Protein AF-A0A5C7PYC2-F1 (afdb_monomer)

Structure (mmCIF, N/CA/C/O backbone):
data_AF-A0A5C7PYC2-F1
#
_entry.id   AF-A0A5C7PYC2-F1
#
loop_
_atom_site.group_PDB
_atom_site.id
_atom_site.type_symbol
_atom_site.label_atom_id
_atom_site.label_alt_id
_atom_site.label_comp_id
_atom_site.label_asym_id
_atom_site.label_entity_id
_atom_site.label_seq_id
_atom_site.pdbx_PDB_ins_code
_atom_site.Cartn_x
_atom_site.Cartn_y
_atom_site.Cartn_z
_atom_site.occupancy
_atom_site.B_iso_or_equiv
_atom_site.auth_seq_id
_atom_site.auth_comp_id
_atom_site.auth_asym_id
_atom_site.auth_atom_id
_atom_site.pdbx_PDB_model_num
ATOM 1 N N . MET A 1 1 ? 12.197 4.674 7.014 1.00 44.72 1 MET A N 1
ATOM 2 C CA . MET A 1 1 ? 11.923 4.441 5.578 1.00 44.72 1 MET A CA 1
ATOM 3 C C . MET A 1 1 ? 13.152 4.894 4.803 1.00 44.72 1 MET A C 1
ATOM 5 O O . MET A 1 1 ? 13.397 6.087 4.772 1.00 44.72 1 MET A O 1
ATOM 9 N N . ALA A 1 2 ? 13.976 3.969 4.299 1.00 39.31 2 ALA A N 1
ATOM 10 C CA . ALA A 1 2 ? 15.270 4.273 3.664 1.00 39.31 2 ALA A CA 1
ATOM 11 C C . ALA A 1 2 ? 15.615 3.258 2.550 1.00 39.31 2 ALA A C 1
ATOM 13 O O . ALA A 1 2 ? 16.730 2.758 2.480 1.00 39.31 2 ALA A O 1
ATOM 14 N N . TRP A 1 3 ? 14.628 2.895 1.721 1.00 41.38 3 TRP A N 1
ATOM 15 C CA . TRP A 1 3 ? 14.792 1.931 0.615 1.00 41.38 3 TRP A CA 1
ATOM 16 C C . TRP A 1 3 ? 14.962 2.590 -0.765 1.00 41.38 3 TRP A C 1
ATOM 18 O O . TRP A 1 3 ? 15.322 1.919 -1.724 1.00 41.38 3 TRP A O 1
ATOM 28 N N . THR A 1 4 ? 14.760 3.904 -0.874 1.00 52.97 4 THR A N 1
ATOM 29 C CA . THR A 1 4 ? 14.937 4.668 -2.119 1.00 52.97 4 THR A CA 1
ATOM 30 C C . THR A 1 4 ? 16.391 4.824 -2.596 1.00 52.97 4 THR A C 1
ATOM 32 O O . THR A 1 4 ? 16.594 4.740 -3.804 1.00 52.97 4 THR A O 1
ATOM 35 N N . PRO A 1 5 ? 17.432 4.959 -1.738 1.00 50.69 5 PRO A N 1
ATOM 36 C CA . PRO A 1 5 ? 18.783 5.242 -2.240 1.00 50.69 5 PRO A CA 1
ATOM 37 C C . PRO A 1 5 ? 19.402 4.072 -3.011 1.00 50.69 5 PRO A C 1
ATOM 39 O O . PRO A 1 5 ? 20.207 4.274 -3.913 1.00 50.69 5 PRO A O 1
ATOM 42 N N . TYR A 1 6 ? 19.032 2.839 -2.655 1.00 43.34 6 TYR A N 1
ATOM 43 C CA . TYR A 1 6 ? 19.662 1.636 -3.201 1.00 43.34 6 TYR A CA 1
ATOM 44 C C . TYR A 1 6 ? 19.136 1.286 -4.601 1.00 43.34 6 TYR A C 1
ATOM 46 O O . TYR A 1 6 ? 19.890 0.825 -5.452 1.00 43.34 6 TYR A O 1
ATOM 54 N N . HIS A 1 7 ? 17.853 1.552 -4.863 1.00 50.25 7 HIS A N 1
ATOM 55 C CA . HIS A 1 7 ? 17.250 1.332 -6.179 1.00 50.25 7 HIS A CA 1
ATOM 56 C C . HIS A 1 7 ? 17.730 2.370 -7.206 1.00 50.25 7 HIS A C 1
ATOM 58 O O . HIS A 1 7 ? 18.056 2.008 -8.335 1.00 50.25 7 HIS A O 1
ATOM 64 N N . ASP A 1 8 ? 17.854 3.640 -6.805 1.00 49.59 8 ASP A N 1
ATOM 65 C CA . ASP A 1 8 ? 18.374 4.693 -7.687 1.00 49.59 8 ASP A CA 1
ATOM 66 C C . ASP A 1 8 ? 19.866 4.500 -8.004 1.00 49.59 8 ASP A C 1
ATOM 68 O O . ASP A 1 8 ? 20.285 4.748 -9.135 1.00 49.59 8 ASP A O 1
ATOM 72 N N . ALA A 1 9 ? 20.661 3.983 -7.058 1.00 50.78 9 ALA A N 1
ATOM 73 C CA . ALA A 1 9 ? 22.067 3.644 -7.290 1.00 50.78 9 ALA A CA 1
ATOM 74 C C . ALA A 1 9 ? 22.239 2.502 -8.312 1.00 50.78 9 ALA A C 1
ATOM 76 O O . ALA A 1 9 ? 23.042 2.625 -9.235 1.00 50.78 9 ALA A O 1
ATOM 77 N N . LEU A 1 10 ? 21.438 1.435 -8.210 1.00 47.59 10 LEU A N 1
ATOM 78 C CA . LEU A 1 10 ? 21.471 0.308 -9.155 1.00 47.59 10 LEU A CA 1
ATOM 79 C C . LEU A 1 10 ? 20.939 0.690 -10.548 1.00 47.59 10 LEU A C 1
ATOM 81 O O . LEU A 1 10 ? 21.464 0.236 -11.568 1.00 47.59 10 LEU A O 1
ATOM 85 N N . MET A 1 11 ? 19.933 1.567 -10.618 1.00 49.47 11 MET A N 1
ATOM 86 C CA . MET A 1 11 ? 19.470 2.151 -11.882 1.00 49.47 11 MET A CA 1
ATOM 87 C C . MET A 1 11 ? 20.528 3.068 -12.506 1.00 49.47 11 MET A C 1
ATOM 89 O O . MET A 1 11 ? 20.754 3.016 -13.708 1.00 49.47 11 MET A O 1
ATOM 93 N N . SER A 1 12 ? 21.227 3.872 -11.704 1.00 51.22 12 SER A N 1
ATOM 94 C CA . SER A 1 12 ? 22.334 4.717 -12.166 1.00 51.22 12 SER A CA 1
ATOM 95 C C . SER A 1 12 ? 23.513 3.897 -12.706 1.00 51.22 12 SER A C 1
ATOM 97 O O . SER A 1 12 ? 24.038 4.222 -13.770 1.00 51.22 12 SER A O 1
ATOM 99 N N . GLU A 1 13 ? 23.923 2.825 -12.020 1.00 48.97 13 GLU A N 1
ATOM 100 C CA . GLU A 1 13 ? 25.001 1.938 -12.489 1.00 48.97 13 GLU A CA 1
ATOM 101 C C . GLU A 1 13 ? 24.619 1.179 -13.762 1.00 48.97 13 GLU A C 1
ATOM 103 O O . GLU A 1 13 ? 25.412 1.109 -14.701 1.00 48.97 13 GLU A O 1
ATOM 108 N N . SER A 1 14 ? 23.390 0.664 -13.846 1.00 47.03 14 SER A N 1
ATOM 109 C CA . SER A 1 14 ? 22.908 0.007 -15.066 1.00 47.03 14 SER A CA 1
ATOM 110 C C . SER A 1 14 ? 22.764 0.990 -16.236 1.00 47.03 14 SER A C 1
ATOM 112 O O . SER A 1 14 ? 23.117 0.638 -17.358 1.00 47.03 14 SER A O 1
ATOM 114 N N . ILE A 1 15 ? 22.370 2.247 -15.994 1.00 50.81 15 ILE A N 1
ATOM 115 C CA . ILE A 1 15 ? 22.385 3.320 -17.005 1.00 50.81 15 ILE A CA 1
ATOM 116 C C . ILE A 1 15 ? 23.822 3.660 -17.448 1.00 50.81 15 ILE A C 1
ATOM 118 O O . ILE A 1 15 ? 24.045 3.873 -18.640 1.00 50.81 15 ILE A O 1
ATOM 122 N N . GLY A 1 16 ? 24.796 3.673 -16.531 1.00 46.25 16 GLY A N 1
ATOM 123 C CA . GLY A 1 16 ? 26.213 3.919 -16.839 1.00 46.25 16 GLY A CA 1
ATOM 124 C C . GLY A 1 16 ? 26.865 2.797 -17.656 1.00 46.25 16 GLY A C 1
ATOM 125 O O . GLY A 1 16 ? 27.631 3.060 -18.582 1.00 46.25 16 GLY A O 1
ATOM 126 N N . LEU A 1 17 ? 26.495 1.542 -17.391 1.00 43.06 17 LEU A N 1
ATOM 127 C CA . LEU A 1 17 ? 26.911 0.391 -18.202 1.00 43.06 17 LEU A CA 1
ATOM 128 C C . LEU A 1 17 ? 26.216 0.358 -19.579 1.00 43.06 17 LEU A C 1
ATOM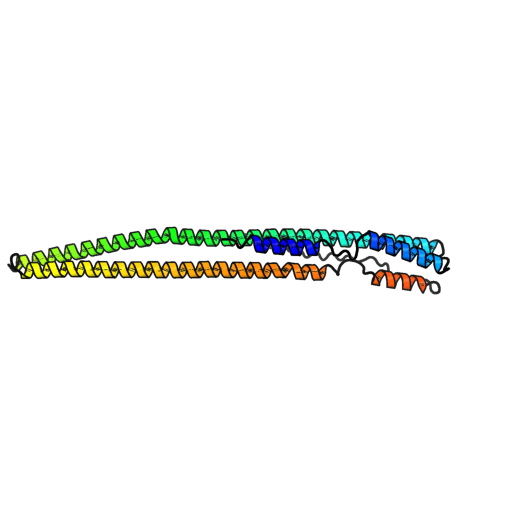 130 O O . LEU A 1 17 ? 26.752 -0.217 -20.525 1.00 43.06 17 LEU A O 1
ATOM 134 N N . MET A 1 18 ? 25.057 1.012 -19.729 1.00 46.59 18 MET A N 1
ATOM 135 C CA . MET A 1 18 ? 24.351 1.161 -21.011 1.00 46.59 18 MET A CA 1
ATOM 136 C C . MET A 1 18 ? 24.885 2.301 -21.893 1.00 46.59 18 MET A C 1
ATOM 138 O O . MET A 1 18 ? 24.608 2.294 -23.097 1.00 46.59 18 MET A O 1
ATOM 142 N N . SER A 1 19 ? 25.630 3.268 -21.340 1.00 48.59 19 SER A N 1
ATOM 143 C CA . SER A 1 19 ? 26.156 4.407 -22.107 1.00 48.59 19 SER A CA 1
ATOM 144 C C . SER A 1 19 ? 27.407 4.109 -22.936 1.00 48.59 19 SER A C 1
ATOM 146 O O . SER A 1 19 ? 27.721 4.913 -23.809 1.00 48.59 19 SER A O 1
ATOM 148 N N . GLU A 1 20 ? 28.082 2.964 -22.760 1.00 45.84 20 GLU A N 1
ATOM 149 C CA . GLU A 1 20 ? 29.272 2.646 -23.567 1.00 45.84 20 GLU A CA 1
ATOM 150 C C . GLU A 1 20 ? 29.422 1.165 -23.970 1.00 45.84 20 GLU A C 1
ATOM 152 O O . GLU A 1 20 ? 30.338 0.475 -23.522 1.00 45.84 20 GLU A O 1
ATOM 157 N N . PRO A 1 21 ? 28.659 0.664 -24.956 1.00 50.34 21 PRO A N 1
ATOM 158 C CA . PRO A 1 21 ? 29.231 -0.281 -25.899 1.00 50.34 21 PRO A CA 1
ATOM 159 C C . PRO A 1 21 ? 30.167 0.511 -26.830 1.00 50.34 21 PRO A C 1
ATOM 161 O O . PRO A 1 21 ? 29.789 0.927 -27.924 1.00 50.34 21 PRO A O 1
ATOM 164 N N . ASN A 1 22 ? 31.416 0.726 -26.400 1.00 50.72 22 ASN A N 1
ATOM 165 C CA . ASN A 1 22 ? 32.506 1.354 -27.177 1.00 50.72 22 ASN A CA 1
ATOM 166 C C . ASN A 1 22 ? 32.897 0.547 -28.445 1.00 50.72 22 ASN A C 1
ATOM 168 O O . ASN A 1 22 ? 33.879 0.826 -29.126 1.00 50.72 22 ASN A O 1
ATOM 172 N N . TRP A 1 23 ? 32.145 -0.495 -28.791 1.00 48.97 23 TRP A N 1
ATOM 173 C CA . TRP A 1 23 ? 32.502 -1.434 -29.852 1.00 48.97 23 TRP A CA 1
ATOM 174 C C . TRP A 1 23 ? 32.193 -0.892 -31.256 1.00 48.97 23 TRP A C 1
ATOM 176 O O . TRP A 1 23 ? 32.672 -1.453 -32.233 1.00 48.97 23 TRP A O 1
ATOM 186 N N . TYR A 1 24 ? 31.460 0.224 -31.361 1.00 52.47 24 TYR A N 1
ATOM 187 C CA . TYR A 1 24 ? 31.201 0.928 -32.623 1.00 52.47 24 TYR A CA 1
ATOM 188 C C . TYR A 1 24 ? 31.137 2.448 -32.432 1.00 52.47 24 TYR A C 1
ATOM 190 O O . TYR A 1 24 ? 30.165 3.115 -32.805 1.00 52.47 24 TYR A O 1
ATOM 198 N N . SER A 1 25 ? 32.180 3.031 -31.840 1.00 60.00 25 SER A N 1
ATOM 199 C CA . SER A 1 25 ? 32.361 4.475 -31.968 1.00 60.00 25 SER A CA 1
ATOM 200 C C . SER A 1 25 ? 32.511 4.813 -33.462 1.00 60.00 25 SER A C 1
ATOM 202 O O . SER A 1 25 ? 33.181 4.095 -34.207 1.00 60.00 25 SER A O 1
ATOM 204 N N . GLN A 1 26 ? 31.860 5.887 -33.924 1.00 58.56 26 GLN A N 1
ATOM 205 C CA . GLN A 1 26 ? 31.939 6.348 -35.320 1.00 58.56 26 GLN A CA 1
ATOM 206 C C . GLN A 1 26 ? 33.384 6.354 -35.876 1.00 58.56 26 GLN A C 1
ATOM 208 O O . GLN A 1 26 ? 33.580 5.869 -36.990 1.00 58.56 26 GLN A O 1
ATOM 213 N N . PRO A 1 27 ? 34.411 6.767 -35.095 1.00 68.94 27 PRO A N 1
ATOM 214 C CA . PRO A 1 27 ? 35.806 6.700 -35.520 1.00 68.94 27 PRO A CA 1
ATOM 215 C C . PRO A 1 27 ? 36.290 5.296 -35.892 1.00 68.94 27 PRO A C 1
ATOM 217 O O . PRO A 1 27 ? 37.058 5.161 -36.837 1.00 68.94 27 PRO A O 1
ATOM 220 N N . ALA A 1 28 ? 35.855 4.239 -35.199 1.00 65.69 28 ALA A N 1
ATOM 221 C CA . ALA A 1 28 ? 36.272 2.869 -35.502 1.00 65.69 28 ALA A CA 1
ATOM 222 C C . ALA A 1 28 ? 35.730 2.391 -36.859 1.00 65.69 28 ALA A C 1
ATOM 224 O O . ALA A 1 28 ? 36.462 1.767 -37.628 1.00 65.69 28 ALA A O 1
ATOM 225 N N . ILE A 1 29 ? 34.479 2.740 -37.181 1.00 61.94 29 ILE A N 1
ATOM 226 C CA . ILE A 1 29 ? 33.870 2.450 -38.487 1.00 61.94 29 ILE A CA 1
ATOM 227 C C . ILE A 1 29 ? 34.582 3.255 -39.572 1.00 61.94 29 ILE A C 1
ATOM 229 O O . ILE A 1 29 ? 35.060 2.673 -40.541 1.00 61.94 29 ILE A O 1
ATOM 233 N N . THR A 1 30 ? 34.734 4.569 -39.385 1.00 66.19 30 THR A N 1
ATOM 234 C CA . THR A 1 30 ? 35.426 5.441 -40.345 1.00 66.19 30 THR A CA 1
ATOM 235 C C . THR A 1 30 ? 36.862 4.976 -40.600 1.00 66.19 30 THR A C 1
ATOM 237 O O . THR A 1 30 ? 37.290 4.884 -41.752 1.00 66.19 30 THR A O 1
ATOM 240 N N . ASN A 1 31 ? 37.592 4.594 -39.548 1.00 73.12 31 ASN A N 1
ATOM 241 C CA . ASN A 1 31 ? 38.938 4.038 -39.664 1.00 73.12 31 ASN A CA 1
ATOM 242 C C . ASN A 1 31 ? 38.930 2.714 -40.434 1.00 73.12 31 ASN A C 1
ATOM 244 O O . ASN A 1 31 ? 39.737 2.544 -41.343 1.00 73.12 31 ASN A O 1
ATOM 248 N N . ARG A 1 32 ? 37.994 1.801 -40.142 1.00 69.75 32 ARG A N 1
ATOM 249 C CA . ARG A 1 32 ? 37.889 0.518 -40.851 1.00 69.75 32 ARG A CA 1
ATOM 250 C C . ARG A 1 32 ? 37.544 0.699 -42.329 1.00 69.75 32 ARG A C 1
ATOM 252 O O . ARG A 1 32 ? 38.128 0.012 -43.162 1.00 69.75 32 ARG A O 1
ATOM 259 N N . LEU A 1 33 ? 36.650 1.630 -42.662 1.00 65.81 33 LEU A N 1
ATOM 260 C CA . LEU A 1 33 ? 36.303 1.964 -44.046 1.00 65.81 33 LEU A CA 1
ATOM 261 C C . LEU A 1 33 ? 37.498 2.559 -44.803 1.00 65.81 33 LEU A C 1
ATOM 263 O O . LEU A 1 33 ? 37.751 2.187 -45.949 1.00 65.81 33 LEU A O 1
ATOM 267 N N . SER A 1 34 ? 38.276 3.424 -44.147 1.00 73.50 34 SER A N 1
ATOM 268 C CA . SER A 1 34 ? 39.537 3.949 -44.684 1.00 73.50 34 SER A CA 1
ATOM 269 C C . SER A 1 34 ? 40.561 2.834 -44.938 1.00 73.50 34 SER A C 1
ATOM 271 O O . SER A 1 34 ? 41.185 2.778 -46.004 1.00 73.50 34 SER A O 1
ATOM 273 N N . THR A 1 35 ? 40.682 1.882 -44.006 1.00 77.88 35 THR A N 1
ATOM 274 C CA . THR A 1 35 ? 41.538 0.701 -44.168 1.00 77.88 35 THR A CA 1
ATOM 275 C C . THR A 1 35 ? 41.092 -0.157 -45.349 1.00 77.88 35 THR A C 1
ATOM 277 O O . THR A 1 35 ? 41.919 -0.455 -46.201 1.00 77.88 35 THR A O 1
ATOM 280 N N . ILE A 1 36 ? 39.797 -0.472 -45.472 1.00 68.88 36 ILE A N 1
ATOM 281 C CA . ILE A 1 36 ? 39.251 -1.257 -46.595 1.00 68.88 36 ILE A CA 1
ATOM 282 C C . ILE A 1 36 ? 39.546 -0.577 -47.938 1.00 68.88 36 ILE A C 1
ATOM 284 O O . ILE A 1 36 ? 39.942 -1.239 -48.896 1.00 68.88 36 ILE A O 1
ATOM 288 N N . ARG A 1 37 ? 39.410 0.754 -48.014 1.00 67.75 37 ARG A N 1
ATOM 289 C CA . ARG A 1 37 ? 39.752 1.520 -49.223 1.00 67.75 37 ARG A CA 1
ATOM 290 C C . ARG A 1 37 ? 41.237 1.383 -49.577 1.00 67.75 37 ARG A C 1
ATOM 292 O O . ARG A 1 37 ? 41.577 1.217 -50.744 1.00 67.75 37 ARG A O 1
ATOM 299 N N . THR A 1 38 ? 42.107 1.424 -48.572 1.00 75.25 38 THR A N 1
ATOM 300 C CA . THR A 1 38 ? 43.561 1.282 -48.745 1.00 75.25 38 THR A CA 1
ATOM 301 C C . THR A 1 38 ? 43.953 -0.145 -49.147 1.00 75.25 38 THR A C 1
ATOM 303 O O . THR A 1 38 ? 44.802 -0.327 -50.016 1.00 75.25 38 THR A O 1
ATOM 306 N N . GLU A 1 39 ? 43.312 -1.157 -48.556 1.00 72.25 39 GLU A N 1
ATOM 307 C CA . GLU A 1 39 ? 43.507 -2.579 -48.872 1.00 72.25 39 GLU A CA 1
ATOM 308 C C . GLU A 1 39 ? 43.048 -2.920 -50.301 1.00 72.25 39 GLU A C 1
ATOM 310 O O . GLU A 1 39 ? 43.731 -3.654 -51.011 1.00 72.25 39 GLU A O 1
ATOM 315 N N . LEU A 1 40 ? 41.934 -2.347 -50.767 1.00 62.19 40 LEU A N 1
ATOM 316 C CA . LEU A 1 40 ? 41.469 -2.518 -52.149 1.00 62.19 40 LEU A CA 1
ATOM 317 C C . LEU A 1 40 ? 42.411 -1.857 -53.163 1.00 62.19 40 LEU A C 1
ATOM 319 O O . LEU A 1 40 ? 42.702 -2.451 -54.200 1.00 62.19 40 LEU A O 1
ATOM 323 N N . ALA A 1 41 ? 42.925 -0.663 -52.854 1.00 67.62 41 ALA A N 1
ATOM 324 C CA . ALA A 1 41 ? 43.871 0.042 -53.717 1.00 67.62 41 ALA A CA 1
ATOM 325 C C . ALA A 1 41 ? 45.218 -0.696 -53.843 1.00 67.62 41 ALA A C 1
ATOM 327 O O . ALA A 1 41 ? 45.812 -0.723 -54.921 1.00 67.62 41 ALA A O 1
ATOM 328 N N . SER A 1 42 ? 45.701 -1.316 -52.759 1.00 69.50 42 SER A N 1
ATOM 329 C CA . SER A 1 42 ? 46.970 -2.058 -52.757 1.00 69.50 42 SER A CA 1
ATOM 330 C C . SER A 1 42 ? 46.876 -3.439 -53.413 1.00 69.50 42 SER A C 1
ATOM 332 O O . SER A 1 42 ? 47.887 -3.947 -53.896 1.00 69.50 42 SER A O 1
ATOM 334 N N . ALA A 1 43 ? 45.677 -4.024 -53.511 1.00 66.25 43 ALA A N 1
ATOM 335 C CA . ALA A 1 43 ? 45.446 -5.317 -54.156 1.00 66.25 43 ALA A CA 1
ATOM 336 C C . ALA A 1 43 ? 45.587 -5.302 -55.697 1.00 66.25 43 ALA A C 1
ATOM 338 O O . ALA A 1 43 ? 45.454 -6.349 -56.328 1.00 66.25 43 ALA A O 1
ATOM 339 N N . GLY A 1 44 ? 45.858 -4.151 -56.328 1.00 52.16 44 GLY A N 1
ATOM 340 C CA . GLY A 1 44 ? 46.214 -4.067 -57.754 1.00 52.16 44 GLY A CA 1
ATOM 341 C C . GLY A 1 44 ? 45.080 -4.384 -58.738 1.00 52.16 44 GLY A C 1
ATOM 342 O O . GLY A 1 44 ? 45.295 -4.367 -59.950 1.00 52.16 44 GLY A O 1
ATOM 343 N N . ALA A 1 45 ? 43.865 -4.631 -58.248 1.00 56.09 45 ALA A N 1
ATOM 344 C CA . ALA A 1 45 ? 42.669 -4.606 -59.069 1.00 56.09 45 ALA A CA 1
ATOM 345 C C . ALA A 1 45 ? 42.377 -3.140 -59.394 1.00 56.09 45 ALA A C 1
ATOM 347 O O . ALA A 1 45 ? 41.886 -2.404 -58.540 1.00 56.09 45 ALA A O 1
ATOM 348 N N . SER A 1 46 ? 42.693 -2.691 -60.613 1.00 56.31 46 SER A N 1
ATOM 349 C CA . SER A 1 46 ? 42.147 -1.428 -61.102 1.00 56.31 46 SER A CA 1
ATOM 350 C C . SER A 1 46 ? 40.638 -1.617 -61.215 1.00 56.31 46 SER A C 1
ATOM 352 O O . SER A 1 46 ? 40.136 -2.110 -62.231 1.00 56.31 46 SER A O 1
ATOM 354 N N . LEU A 1 47 ? 39.919 -1.292 -60.144 1.00 60.59 47 LEU A N 1
ATOM 355 C CA . LEU A 1 47 ? 38.491 -1.065 -60.228 1.00 60.59 47 LEU A CA 1
ATOM 356 C C . LEU A 1 47 ? 38.314 -0.049 -61.355 1.00 60.59 47 LEU A C 1
ATOM 358 O O . LEU A 1 47 ? 38.990 0.981 -61.399 1.00 60.59 47 LEU A O 1
ATOM 362 N N . ASN A 1 48 ? 37.495 -0.379 -62.348 1.00 77.50 48 ASN A N 1
ATOM 363 C CA . ASN A 1 48 ? 37.179 0.633 -63.345 1.00 77.50 48 ASN A CA 1
ATOM 364 C C . ASN A 1 48 ? 36.420 1.775 -62.643 1.00 77.50 48 ASN A C 1
ATOM 366 O O . ASN A 1 48 ? 35.808 1.570 -61.594 1.00 77.50 48 ASN A O 1
ATOM 370 N N . ALA A 1 49 ? 36.431 2.979 -63.218 1.00 77.81 49 ALA A N 1
ATOM 371 C CA . ALA A 1 49 ? 35.807 4.154 -62.596 1.00 77.81 49 ALA A CA 1
ATOM 372 C C . ALA A 1 49 ? 34.341 3.914 -62.163 1.00 77.81 49 ALA A C 1
ATOM 374 O O . ALA A 1 49 ? 33.859 4.503 -61.199 1.00 77.81 49 ALA A O 1
ATOM 375 N N . THR A 1 50 ? 33.630 3.009 -62.844 1.00 78.50 50 THR A N 1
ATOM 376 C CA . THR A 1 50 ? 32.269 2.590 -62.489 1.00 78.50 50 THR A CA 1
ATOM 377 C C . THR A 1 50 ? 32.209 1.757 -61.203 1.00 78.50 50 THR A C 1
ATOM 379 O O . THR A 1 50 ? 31.273 1.912 -60.420 1.00 78.50 50 THR A O 1
ATOM 382 N N . GLN A 1 51 ? 33.165 0.860 -60.964 1.00 76.25 51 GLN A N 1
ATOM 383 C CA . GLN A 1 51 ? 33.244 0.072 -59.732 1.00 76.25 51 GLN A CA 1
ATOM 384 C C . GLN A 1 51 ? 33.607 0.945 -58.525 1.00 76.25 51 GLN A C 1
ATOM 386 O O . GLN A 1 51 ? 33.003 0.773 -57.467 1.00 76.25 51 GLN A O 1
ATOM 391 N N . ASP A 1 52 ? 34.492 1.929 -58.701 1.00 73.38 52 ASP A N 1
ATOM 392 C CA . ASP A 1 52 ? 34.806 2.915 -57.658 1.00 73.38 52 ASP A CA 1
ATOM 393 C C . ASP A 1 52 ? 33.574 3.734 -57.259 1.00 73.38 52 ASP A C 1
ATOM 395 O O . ASP A 1 52 ? 33.292 3.907 -56.073 1.00 73.38 52 ASP A O 1
ATOM 399 N N . GLN A 1 53 ? 32.786 4.180 -58.242 1.00 80.88 53 GLN A N 1
ATOM 400 C CA . GLN A 1 53 ? 31.525 4.883 -57.989 1.00 80.88 53 GLN A CA 1
ATOM 401 C C . GLN A 1 53 ? 30.516 4.010 -57.232 1.00 80.88 53 GLN A C 1
ATOM 403 O O . GLN A 1 53 ? 29.877 4.486 -56.296 1.00 80.88 53 GLN A O 1
ATOM 408 N N . LYS A 1 54 ? 30.388 2.726 -57.593 1.00 77.44 54 LYS A N 1
ATOM 409 C CA . LYS A 1 54 ? 29.492 1.786 -56.898 1.00 77.44 54 LYS A CA 1
ATOM 410 C C . LYS A 1 54 ? 29.930 1.522 -55.461 1.00 77.44 54 LYS A C 1
ATOM 412 O O . LYS A 1 54 ? 29.084 1.501 -54.574 1.00 77.44 54 LYS A O 1
ATOM 417 N N . LEU A 1 55 ? 31.230 1.344 -55.226 1.00 74.81 55 LEU A N 1
ATOM 418 C CA . LEU A 1 55 ? 31.770 1.158 -53.882 1.00 74.81 55 LEU A CA 1
ATOM 419 C C . LEU A 1 55 ? 31.551 2.409 -53.026 1.00 74.81 55 LEU A C 1
ATOM 421 O O . LEU A 1 55 ? 31.113 2.294 -51.886 1.00 74.81 55 LEU A O 1
ATOM 425 N N . ALA A 1 56 ? 31.815 3.598 -53.572 1.00 76.94 56 ALA A N 1
ATOM 426 C CA . ALA A 1 56 ? 31.573 4.855 -52.872 1.00 76.94 56 ALA A CA 1
ATOM 427 C C . ALA A 1 56 ? 30.094 5.018 -52.493 1.00 76.94 56 ALA A C 1
ATOM 429 O O . ALA A 1 56 ? 29.799 5.298 -51.333 1.00 76.94 56 ALA A O 1
ATOM 430 N N . GLN A 1 57 ? 29.177 4.764 -53.434 1.00 81.31 57 GLN A N 1
ATOM 431 C CA . GLN A 1 57 ? 27.738 4.813 -53.170 1.00 81.31 57 GLN A CA 1
ATOM 432 C C . GLN A 1 57 ? 27.335 3.827 -52.074 1.00 81.31 57 GLN A C 1
ATOM 434 O O . GLN A 1 57 ? 26.611 4.187 -51.153 1.00 81.31 57 GLN A O 1
ATOM 439 N N . LEU A 1 58 ? 27.849 2.599 -52.136 1.00 75.69 58 LEU A N 1
ATOM 440 C CA . LEU A 1 58 ? 27.524 1.570 -51.163 1.00 75.69 58 LEU A CA 1
ATOM 441 C C . LEU A 1 58 ? 27.982 1.929 -49.746 1.00 75.69 58 LEU A C 1
ATOM 443 O O . LEU A 1 58 ? 27.273 1.667 -48.777 1.00 75.69 58 LEU A O 1
ATOM 447 N N . LEU A 1 59 ? 29.171 2.519 -49.624 1.00 74.50 59 LEU A N 1
ATOM 448 C CA . LEU A 1 59 ? 29.678 3.001 -48.345 1.00 74.50 59 LEU A CA 1
ATOM 449 C C . LEU A 1 59 ? 28.783 4.105 -47.780 1.00 74.50 59 LEU A C 1
ATOM 451 O O . LEU A 1 59 ? 28.432 4.053 -46.605 1.00 74.50 59 LEU A O 1
ATOM 455 N N . THR A 1 60 ? 28.360 5.050 -48.621 1.00 80.56 60 THR A N 1
ATOM 456 C CA . THR A 1 60 ? 27.401 6.090 -48.231 1.00 80.56 60 THR A CA 1
ATOM 457 C C . THR A 1 60 ? 26.057 5.494 -47.807 1.00 80.56 60 THR A C 1
ATOM 459 O O . THR A 1 60 ? 25.525 5.872 -46.765 1.00 80.56 60 THR A O 1
ATOM 462 N N . ASP A 1 61 ? 25.517 4.532 -48.557 1.00 77.38 61 ASP A N 1
ATOM 463 C CA . ASP A 1 61 ? 24.257 3.864 -48.217 1.00 77.38 61 ASP A CA 1
ATOM 464 C C . ASP A 1 61 ? 24.365 3.103 -46.888 1.00 77.38 61 ASP A C 1
ATOM 466 O O . ASP A 1 61 ? 23.452 3.162 -46.061 1.00 77.38 61 ASP A O 1
ATOM 470 N N . PHE A 1 62 ? 25.501 2.443 -46.642 1.00 76.19 62 PHE A N 1
ATOM 471 C CA . PHE A 1 62 ? 25.784 1.769 -45.378 1.00 76.19 62 PHE A CA 1
ATOM 472 C C . PHE A 1 62 ? 25.872 2.756 -44.207 1.00 76.19 62 PHE A C 1
ATOM 474 O O . PHE A 1 62 ? 25.237 2.533 -43.177 1.00 76.19 62 PHE A O 1
ATOM 481 N N . GLU A 1 63 ? 26.616 3.857 -44.349 1.00 76.62 63 GLU A N 1
ATOM 482 C CA . GLU A 1 63 ? 26.729 4.898 -43.317 1.00 76.62 63 GLU A CA 1
ATOM 483 C C . GLU A 1 63 ? 25.364 5.518 -42.983 1.00 76.62 63 GLU A C 1
ATOM 485 O O . GLU A 1 63 ? 25.035 5.708 -41.805 1.00 76.62 63 GLU A O 1
ATOM 490 N N . ASN A 1 64 ? 24.540 5.768 -44.005 1.00 80.06 64 ASN A N 1
ATOM 491 C CA . ASN A 1 64 ? 23.176 6.264 -43.850 1.00 80.06 64 ASN A CA 1
ATOM 492 C C . ASN A 1 64 ? 22.288 5.251 -43.114 1.00 80.06 64 ASN A C 1
ATOM 494 O O . ASN A 1 64 ? 21.622 5.612 -42.142 1.00 80.06 64 ASN A O 1
ATOM 498 N N . ALA A 1 65 ? 22.302 3.980 -43.531 1.00 75.62 65 ALA A N 1
ATOM 499 C CA . ALA A 1 65 ? 21.519 2.916 -42.902 1.00 75.62 65 ALA A CA 1
ATOM 500 C C . ALA A 1 65 ? 21.938 2.679 -41.443 1.00 75.62 65 ALA A C 1
ATOM 502 O O . ALA A 1 65 ? 21.086 2.556 -40.562 1.00 75.62 65 ALA A O 1
ATOM 503 N N . TYR A 1 66 ? 23.244 2.675 -41.170 1.00 75.38 66 TYR A N 1
ATOM 504 C CA . TYR A 1 66 ? 23.787 2.558 -39.821 1.00 75.38 66 TYR A CA 1
ATOM 505 C C . TYR A 1 66 ? 23.347 3.728 -38.932 1.00 75.38 66 TYR A C 1
ATOM 507 O O . TYR A 1 66 ? 22.861 3.516 -37.821 1.00 75.38 66 TYR A O 1
ATOM 515 N N . THR A 1 67 ? 23.467 4.964 -39.427 1.00 77.81 67 THR A N 1
ATOM 516 C CA . THR A 1 67 ? 23.063 6.170 -38.686 1.00 77.81 67 THR A CA 1
ATOM 517 C C . THR A 1 67 ? 21.563 6.168 -38.396 1.00 77.81 67 THR A C 1
ATOM 519 O O . THR A 1 67 ? 21.163 6.421 -37.259 1.00 77.81 67 THR A O 1
ATOM 522 N N . ALA A 1 68 ? 20.736 5.809 -39.382 1.00 77.81 68 ALA A N 1
ATOM 523 C CA . ALA A 1 68 ? 19.292 5.680 -39.211 1.00 77.81 68 ALA A CA 1
ATOM 524 C C . ALA A 1 68 ? 18.928 4.602 -38.175 1.00 77.81 68 ALA A C 1
ATOM 526 O O . ALA A 1 68 ? 18.103 4.845 -37.294 1.00 77.81 68 ALA A O 1
ATOM 527 N N . GLY A 1 69 ? 19.577 3.433 -38.228 1.00 76.44 69 GLY A N 1
ATOM 528 C CA . GLY A 1 69 ? 19.384 2.358 -37.251 1.00 76.44 69 GLY A CA 1
ATOM 529 C C . GLY A 1 69 ? 19.794 2.773 -35.836 1.00 76.44 69 GLY A C 1
ATOM 530 O O . GLY A 1 69 ? 19.061 2.529 -34.876 1.00 76.44 69 GLY A O 1
ATOM 531 N N . LYS A 1 70 ? 20.929 3.472 -35.697 1.00 78.56 70 LYS A N 1
ATOM 532 C CA . LYS A 1 70 ? 21.377 4.041 -34.420 1.00 78.56 70 LYS A CA 1
ATOM 533 C C . LYS A 1 70 ? 20.344 5.017 -33.858 1.00 78.56 70 LYS A C 1
ATOM 535 O O . LYS A 1 70 ? 19.926 4.847 -32.715 1.00 78.56 70 LYS A O 1
ATOM 540 N N . GLN A 1 71 ? 19.899 5.984 -34.658 1.00 80.12 71 GLN A N 1
ATOM 541 C CA . GLN A 1 71 ? 18.913 6.980 -34.236 1.00 80.12 71 GLN A CA 1
ATOM 542 C C . GLN A 1 71 ? 17.580 6.328 -33.836 1.00 80.12 71 GLN A C 1
ATOM 544 O O . GLN A 1 71 ? 16.999 6.684 -32.811 1.00 80.12 71 GLN A O 1
ATOM 549 N N . ALA A 1 72 ? 17.109 5.336 -34.597 1.00 77.50 72 ALA A N 1
ATOM 550 C CA . ALA A 1 72 ? 15.899 4.589 -34.263 1.00 77.50 72 ALA A CA 1
ATOM 551 C C . ALA A 1 72 ? 16.036 3.844 -32.924 1.00 77.50 72 ALA A C 1
ATOM 553 O O . ALA A 1 72 ? 15.112 3.851 -32.110 1.00 77.50 72 ALA A O 1
ATOM 554 N N . ASN A 1 73 ? 17.196 3.237 -32.663 1.00 76.56 73 ASN A N 1
ATOM 555 C CA . ASN A 1 73 ? 17.472 2.554 -31.400 1.00 76.56 73 ASN A CA 1
ATOM 556 C C . ASN A 1 73 ? 17.588 3.520 -30.215 1.00 76.56 73 ASN A C 1
ATOM 558 O O . ASN A 1 73 ? 17.101 3.204 -29.131 1.00 76.56 73 ASN A O 1
ATOM 562 N N . GLU A 1 74 ? 18.191 4.692 -30.410 1.00 81.25 74 GLU A N 1
ATOM 563 C CA . GLU A 1 74 ? 18.234 5.754 -29.399 1.00 81.25 74 GLU A CA 1
ATOM 564 C C . GLU A 1 74 ? 16.828 6.285 -29.076 1.00 81.25 74 GLU A C 1
ATOM 566 O O . GLU A 1 74 ? 16.496 6.425 -27.899 1.00 81.25 74 GLU A O 1
ATOM 571 N N . SER A 1 75 ? 15.973 6.487 -30.089 1.00 83.12 75 SER A N 1
ATOM 572 C CA . SER A 1 75 ? 14.564 6.876 -29.897 1.00 83.12 75 SER A CA 1
ATOM 573 C C . SER A 1 75 ? 13.800 5.829 -29.093 1.00 83.12 75 SER A C 1
ATOM 575 O O . SER A 1 75 ? 13.225 6.148 -28.055 1.00 83.12 75 SER A O 1
ATOM 577 N N . ARG A 1 76 ? 13.870 4.554 -29.502 1.00 80.00 76 ARG A N 1
ATOM 578 C CA . ARG A 1 76 ? 13.221 3.445 -28.781 1.00 80.00 76 ARG A CA 1
ATOM 579 C C . ARG A 1 76 ? 13.702 3.354 -27.338 1.00 80.00 76 ARG A C 1
ATOM 581 O O . ARG A 1 76 ? 12.901 3.156 -26.433 1.00 80.00 76 ARG A O 1
ATOM 588 N N . TYR A 1 77 ? 15.005 3.511 -27.106 1.00 80.56 77 TYR A N 1
ATOM 589 C CA . TYR A 1 77 ? 15.558 3.518 -25.755 1.00 80.56 77 TYR A CA 1
ATOM 590 C C . TYR A 1 77 ? 15.001 4.677 -24.916 1.00 80.56 77 TYR A C 1
ATOM 592 O O . TYR A 1 77 ? 14.607 4.466 -23.768 1.00 80.56 77 TYR A O 1
ATOM 600 N N . ALA A 1 78 ? 14.923 5.884 -25.481 1.00 84.00 78 ALA A N 1
ATOM 601 C CA . ALA A 1 78 ? 14.343 7.038 -24.802 1.00 84.00 78 ALA A CA 1
ATOM 602 C C . ALA A 1 78 ? 12.851 6.834 -24.478 1.00 84.00 78 ALA A C 1
ATOM 604 O O . ALA A 1 78 ? 12.427 7.113 -23.354 1.00 84.00 78 ALA A O 1
ATOM 605 N N . GLU A 1 79 ? 12.076 6.290 -25.420 1.00 84.75 79 GLU A N 1
ATOM 606 C CA . GLU A 1 79 ? 10.663 5.935 -25.236 1.00 84.75 79 GLU A CA 1
ATOM 607 C C . GLU A 1 79 ? 10.481 4.909 -24.112 1.00 84.75 79 GLU A C 1
ATOM 609 O O . GLU A 1 79 ? 9.662 5.109 -23.216 1.00 84.75 79 GLU A O 1
ATOM 614 N N . LEU A 1 80 ? 11.289 3.846 -24.0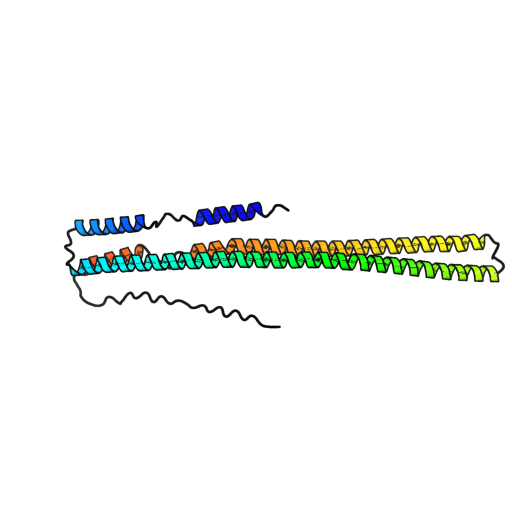98 1.00 81.44 80 LEU A N 1
ATOM 615 C CA . LEU A 1 80 ? 11.249 2.817 -23.056 1.00 81.44 80 LEU A CA 1
ATOM 616 C C . LEU A 1 80 ? 11.617 3.374 -21.686 1.00 81.44 80 LEU A C 1
ATOM 618 O O . LEU A 1 80 ? 10.938 3.086 -20.702 1.00 81.44 80 LEU A O 1
ATOM 622 N N . LYS A 1 81 ? 12.660 4.206 -21.619 1.00 83.88 81 LYS A N 1
ATOM 623 C CA . LYS A 1 81 ? 13.065 4.874 -20.380 1.00 83.88 81 LYS A CA 1
ATOM 624 C C . LYS A 1 81 ? 11.942 5.765 -19.844 1.00 83.88 81 LYS A C 1
ATOM 626 O O . LYS A 1 81 ? 11.665 5.748 -18.645 1.00 83.88 81 LYS A O 1
ATOM 631 N N . SER A 1 82 ? 11.279 6.518 -20.722 1.00 86.88 82 SER A N 1
ATOM 632 C CA . SER A 1 82 ? 10.137 7.361 -20.358 1.00 86.88 82 SER A CA 1
ATOM 633 C C . SER A 1 82 ? 8.939 6.528 -19.886 1.00 86.88 82 SER A C 1
ATOM 635 O O . SER A 1 82 ? 8.393 6.799 -18.816 1.00 86.88 82 SER A O 1
ATOM 637 N N . GLY A 1 83 ? 8.582 5.469 -20.618 1.00 86.69 83 GLY A N 1
ATOM 638 C CA . GLY A 1 83 ? 7.496 4.559 -20.253 1.00 86.69 83 GLY A CA 1
ATOM 639 C C . GLY A 1 83 ? 7.737 3.846 -18.920 1.00 86.69 83 GLY A C 1
ATOM 640 O O . GLY A 1 83 ? 6.817 3.726 -18.112 1.00 86.69 83 GLY A O 1
ATOM 641 N N . TYR A 1 84 ? 8.981 3.443 -18.646 1.00 84.56 84 TYR A N 1
ATOM 642 C CA . TYR A 1 84 ? 9.374 2.867 -17.360 1.00 84.56 84 TYR A CA 1
ATOM 643 C C . TYR A 1 84 ? 9.173 3.859 -16.212 1.00 84.56 84 TYR A C 1
ATOM 645 O O . TYR A 1 84 ? 8.569 3.522 -15.193 1.00 84.56 84 TYR A O 1
ATOM 653 N N . ALA A 1 85 ? 9.647 5.097 -16.380 1.00 85.00 85 ALA A N 1
ATOM 654 C CA . ALA A 1 85 ? 9.490 6.140 -15.374 1.00 85.00 85 ALA A CA 1
ATOM 655 C C . ALA A 1 85 ? 8.008 6.440 -15.090 1.00 85.00 85 ALA A C 1
ATOM 657 O O . ALA A 1 85 ? 7.619 6.522 -13.925 1.00 85.00 85 ALA A O 1
ATOM 658 N N . ALA A 1 86 ? 7.179 6.533 -16.136 1.00 88.25 86 ALA A N 1
ATOM 659 C CA . ALA A 1 86 ? 5.736 6.735 -16.007 1.00 88.25 86 ALA A CA 1
ATOM 660 C C . ALA A 1 86 ? 5.064 5.576 -15.257 1.00 88.25 86 ALA A C 1
ATOM 662 O O . ALA A 1 86 ? 4.364 5.799 -14.273 1.00 88.25 86 ALA A O 1
ATOM 663 N N . ARG A 1 87 ? 5.351 4.327 -15.644 1.00 86.06 87 ARG A N 1
ATOM 664 C CA . ARG A 1 87 ? 4.783 3.146 -14.981 1.00 86.06 87 ARG A CA 1
ATOM 665 C C . ARG A 1 87 ? 5.200 3.053 -13.511 1.00 86.06 87 ARG A C 1
ATOM 667 O O . ARG A 1 87 ? 4.386 2.702 -12.661 1.00 86.06 87 ARG A O 1
ATOM 674 N N . ASN A 1 88 ? 6.451 3.384 -13.194 1.00 86.00 88 ASN A N 1
ATOM 675 C CA . ASN A 1 88 ? 6.928 3.409 -11.813 1.00 86.00 88 ASN A CA 1
ATOM 676 C C . ASN A 1 88 ? 6.212 4.494 -10.986 1.00 86.00 88 ASN A C 1
ATOM 678 O O . ASN A 1 88 ? 5.851 4.261 -9.833 1.00 86.00 88 ASN A O 1
ATOM 682 N N . ALA A 1 89 ? 5.962 5.667 -11.576 1.00 88.31 89 ALA A N 1
ATOM 683 C CA . ALA A 1 89 ? 5.172 6.717 -10.941 1.00 88.31 89 ALA A CA 1
ATOM 684 C C . ALA A 1 89 ? 3.721 6.269 -10.689 1.00 88.31 89 ALA A C 1
ATOM 686 O O . ALA A 1 89 ? 3.224 6.441 -9.578 1.00 88.31 89 ALA A O 1
ATOM 687 N N . ASP A 1 90 ? 3.073 5.630 -11.666 1.00 89.56 90 ASP A N 1
ATOM 688 C CA . ASP A 1 90 ? 1.709 5.104 -11.527 1.0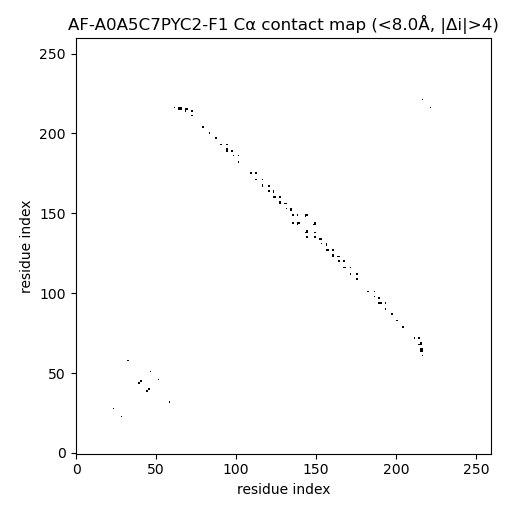0 89.56 90 ASP A CA 1
ATOM 689 C C . ASP A 1 90 ? 1.603 4.069 -10.407 1.00 89.56 90 ASP A C 1
ATOM 691 O O . ASP A 1 90 ? 0.698 4.144 -9.576 1.00 89.56 90 ASP A O 1
ATOM 695 N N . ILE A 1 91 ? 2.559 3.140 -10.334 1.00 86.12 91 ILE A N 1
ATOM 696 C CA . ILE A 1 91 ? 2.656 2.160 -9.249 1.00 86.12 91 ILE A CA 1
ATOM 697 C C . ILE A 1 91 ? 2.751 2.870 -7.898 1.00 86.12 91 ILE A C 1
ATOM 699 O O . ILE A 1 91 ? 1.964 2.593 -6.993 1.00 86.12 91 ILE A O 1
ATOM 703 N N . ASN A 1 92 ? 3.670 3.826 -7.760 1.00 87.94 92 ASN A N 1
ATOM 704 C CA . ASN A 1 92 ? 3.835 4.565 -6.510 1.00 87.94 92 ASN A CA 1
ATOM 705 C C . ASN A 1 92 ? 2.564 5.336 -6.121 1.00 87.94 92 ASN A C 1
ATOM 707 O O . ASN A 1 92 ? 2.185 5.329 -4.949 1.00 87.94 92 ASN A O 1
ATOM 711 N N . ASN A 1 93 ? 1.867 5.932 -7.091 1.00 91.81 93 ASN A N 1
ATOM 712 C CA . ASN A 1 93 ? 0.602 6.630 -6.871 1.00 91.81 93 ASN A CA 1
ATOM 713 C C . ASN A 1 93 ? -0.512 5.676 -6.415 1.00 91.81 93 ASN A C 1
ATOM 715 O O . ASN A 1 93 ? -1.230 5.982 -5.461 1.00 91.81 93 ASN A O 1
ATOM 719 N N . GLN A 1 94 ? -0.636 4.501 -7.041 1.00 89.25 94 GLN A N 1
ATOM 720 C CA . GLN A 1 94 ? -1.596 3.473 -6.626 1.00 89.25 94 GLN A CA 1
ATOM 721 C C . GLN A 1 94 ? -1.338 3.028 -5.181 1.00 89.25 94 GLN A C 1
ATOM 723 O O . GLN A 1 94 ? -2.266 2.983 -4.371 1.00 89.25 94 GLN A O 1
ATOM 728 N N . PHE A 1 95 ? -0.079 2.775 -4.816 1.00 87.62 95 PHE A N 1
ATOM 729 C CA . PHE A 1 95 ? 0.280 2.366 -3.455 1.00 87.62 95 PHE A CA 1
ATOM 730 C C . PHE A 1 95 ? 0.095 3.473 -2.415 1.00 87.62 95 PHE A C 1
ATOM 732 O O . PHE A 1 95 ? -0.333 3.190 -1.289 1.00 87.62 95 PHE A O 1
ATOM 739 N N . ALA A 1 96 ? 0.358 4.728 -2.780 1.00 89.06 96 ALA A N 1
ATOM 740 C CA . ALA A 1 96 ? 0.045 5.874 -1.936 1.00 89.06 96 ALA A CA 1
ATOM 741 C C . ALA A 1 96 ? -1.467 5.961 -1.664 1.00 89.06 96 ALA A C 1
ATOM 743 O O . ALA A 1 96 ? -1.870 6.100 -0.509 1.00 89.06 96 ALA A O 1
ATOM 744 N N . GLY A 1 97 ? -2.300 5.784 -2.696 1.00 91.44 97 GLY A N 1
ATOM 745 C CA . GLY A 1 97 ? -3.760 5.763 -2.570 1.00 91.44 97 GLY A CA 1
ATOM 746 C C . GLY A 1 97 ? -4.275 4.620 -1.693 1.00 91.44 97 GLY A C 1
ATOM 747 O O . GLY A 1 97 ? -5.092 4.847 -0.802 1.00 91.44 97 GLY A O 1
ATOM 748 N N . ILE A 1 98 ? -3.752 3.404 -1.878 1.00 87.94 98 ILE A N 1
ATOM 749 C CA . ILE A 1 98 ? -4.093 2.242 -1.041 1.00 87.94 98 ILE A CA 1
ATOM 750 C C . ILE A 1 98 ? -3.728 2.506 0.427 1.00 87.94 98 ILE A C 1
ATOM 752 O O . ILE A 1 98 ? -4.540 2.282 1.324 1.00 87.94 98 ILE A O 1
ATOM 756 N N . THR A 1 99 ? -2.522 3.022 0.680 1.00 87.44 99 THR A N 1
ATOM 757 C CA . THR A 1 99 ? -2.054 3.330 2.040 1.00 87.44 99 THR A CA 1
ATOM 758 C C . THR A 1 99 ? -2.928 4.393 2.704 1.00 87.44 99 THR A C 1
ATOM 760 O O . THR A 1 99 ? -3.346 4.210 3.848 1.00 87.44 99 THR A O 1
ATOM 763 N N . ALA A 1 100 ? -3.248 5.470 1.985 1.00 91.94 100 ALA A N 1
ATOM 764 C CA . ALA A 1 100 ? -4.143 6.515 2.469 1.00 91.94 100 ALA A CA 1
ATOM 765 C C . ALA A 1 100 ? -5.555 5.972 2.753 1.00 91.94 100 ALA A C 1
ATOM 767 O O . ALA A 1 100 ? -6.139 6.288 3.786 1.00 91.94 100 ALA A O 1
ATOM 768 N N . GLY A 1 101 ? -6.081 5.093 1.893 1.00 93.31 101 GLY A N 1
ATOM 769 C CA . GLY A 1 101 ? -7.378 4.446 2.095 1.00 93.31 101 GLY A CA 1
ATOM 770 C C . GLY A 1 101 ? -7.438 3.603 3.373 1.00 93.31 101 GLY A C 1
ATOM 771 O O . GLY A 1 101 ? -8.432 3.657 4.099 1.00 93.31 101 GLY A O 1
ATOM 772 N N . TYR A 1 102 ? -6.370 2.867 3.699 1.00 89.75 102 TYR A N 1
ATOM 773 C CA . TYR A 1 102 ? -6.296 2.119 4.959 1.00 89.75 102 TYR A CA 1
ATOM 774 C C . TYR A 1 102 ? -6.213 3.030 6.184 1.00 89.75 102 TYR A C 1
ATOM 776 O O . TYR A 1 102 ? -6.900 2.771 7.172 1.00 89.75 102 TYR A O 1
ATOM 784 N N . GLN A 1 103 ? -5.427 4.108 6.113 1.00 88.50 103 GLN A N 1
ATOM 785 C CA . GLN A 1 103 ? -5.351 5.106 7.185 1.00 88.50 103 GLN A CA 1
ATOM 786 C C . GLN A 1 103 ? -6.709 5.765 7.431 1.00 88.50 103 GLN A C 1
ATOM 788 O O . GLN A 1 103 ? -7.125 5.892 8.580 1.00 88.50 103 GLN A O 1
ATOM 793 N N . GLN A 1 104 ? -7.428 6.121 6.363 1.00 94.25 104 GLN A N 1
ATOM 794 C CA . GLN A 1 104 ? -8.770 6.684 6.471 1.00 94.25 104 GLN A CA 1
ATOM 795 C C . GLN A 1 104 ? -9.735 5.688 7.117 1.00 94.25 104 GLN A C 1
ATOM 797 O O . GLN A 1 104 ? -10.451 6.035 8.049 1.00 94.25 104 GLN A O 1
ATOM 802 N N . ARG A 1 105 ? -9.706 4.422 6.690 1.00 90.94 105 ARG A N 1
ATOM 803 C CA . ARG A 1 105 ? -10.567 3.385 7.268 1.00 90.94 105 ARG A CA 1
ATOM 804 C C . ARG A 1 105 ? -10.286 3.166 8.759 1.00 90.94 105 ARG A C 1
ATOM 806 O O . ARG A 1 105 ? -11.220 2.966 9.531 1.00 90.94 105 ARG A O 1
ATOM 813 N N . GLU A 1 106 ? -9.021 3.196 9.177 1.00 91.25 106 GLU A N 1
ATOM 814 C CA . GLU A 1 106 ? -8.662 3.152 10.601 1.00 91.25 106 GLU A CA 1
ATOM 815 C C . GLU A 1 106 ? -9.196 4.377 11.356 1.00 91.25 106 GLU A C 1
ATOM 817 O O . GLU A 1 106 ? -9.786 4.226 12.431 1.00 91.25 106 GLU A O 1
ATOM 822 N 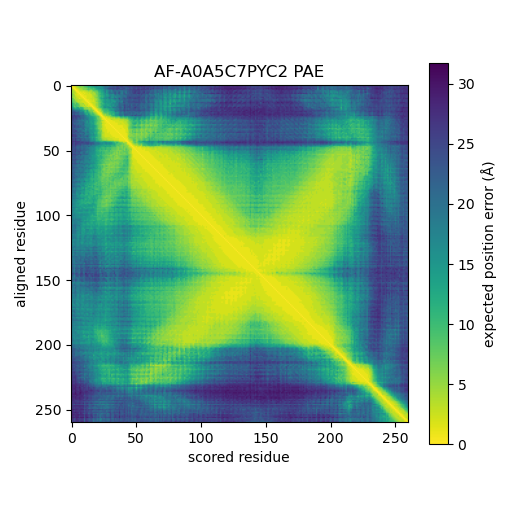N . ALA A 1 107 ? -9.031 5.568 10.775 1.00 92.25 107 ALA A N 1
ATOM 823 C CA . ALA A 1 107 ? -9.510 6.824 11.338 1.00 92.25 107 ALA A CA 1
ATOM 824 C C . ALA A 1 107 ? -11.041 6.879 11.463 1.00 92.25 107 ALA A C 1
ATOM 826 O O . ALA A 1 107 ? -11.531 7.461 12.424 1.00 92.25 107 ALA A O 1
ATOM 827 N N . ASP A 1 108 ? -11.787 6.245 10.556 1.00 94.31 108 ASP A N 1
ATOM 828 C CA . ASP A 1 108 ? -13.254 6.205 10.585 1.00 94.31 108 ASP A CA 1
ATOM 829 C C . ASP A 1 108 ? -13.791 5.163 11.583 1.00 94.31 108 ASP A C 1
ATOM 831 O O . ASP A 1 108 ? -14.771 5.401 12.295 1.00 94.31 108 ASP A O 1
ATOM 835 N N . LEU A 1 109 ? -13.149 3.993 11.670 1.00 90.56 109 LEU A N 1
ATOM 836 C CA . LEU A 1 109 ? -13.666 2.876 12.467 1.00 90.56 109 LEU A CA 1
ATOM 837 C C . LEU A 1 109 ? -13.348 2.970 13.953 1.00 90.56 109 LEU A C 1
ATOM 839 O O . LEU A 1 109 ? -14.164 2.538 14.769 1.00 90.56 109 LEU A O 1
ATOM 843 N N . LEU A 1 110 ? -12.195 3.525 14.336 1.00 90.31 110 LEU A N 1
ATOM 844 C CA . LEU A 1 110 ? -11.858 3.676 15.753 1.00 90.31 110 LEU A CA 1
ATOM 845 C C . LEU A 1 110 ? -12.875 4.561 16.504 1.00 90.31 110 LEU A C 1
ATOM 847 O O . LEU A 1 110 ? -13.355 4.130 17.556 1.00 90.31 110 LEU A O 1
ATOM 851 N N . PRO A 1 111 ? -13.281 5.741 15.993 1.00 94.56 111 PRO A N 1
ATOM 852 C CA . PRO A 1 111 ? -14.351 6.535 16.589 1.00 94.56 111 PRO A CA 1
ATOM 853 C C . PRO A 1 111 ? -15.687 5.798 16.633 1.00 94.56 111 PRO A C 1
ATOM 855 O O . PRO A 1 111 ? -16.365 5.846 17.656 1.00 94.56 111 PRO A O 1
ATOM 858 N N . LEU A 1 112 ? -16.056 5.085 15.562 1.00 94.44 112 LEU A N 1
ATOM 859 C CA . LEU A 1 112 ? -17.304 4.325 15.521 1.00 94.44 112 LEU A CA 1
ATOM 860 C C . LEU A 1 112 ? -17.341 3.252 16.617 1.00 94.44 112 LEU A C 1
ATOM 862 O O . LEU A 1 112 ? -18.309 3.183 17.373 1.00 94.44 112 LEU A O 1
ATOM 866 N N . LEU A 1 113 ? -16.268 2.466 16.756 1.00 92.38 113 LEU A N 1
ATOM 867 C CA . LEU A 1 113 ? -16.141 1.456 17.808 1.00 92.38 113 LEU A CA 1
ATOM 868 C C . LEU A 1 113 ? -16.188 2.084 19.204 1.00 92.38 113 LEU A C 1
ATOM 870 O O . LEU A 1 113 ? -16.856 1.557 20.092 1.00 92.38 113 LEU A O 1
ATOM 874 N N . ASN A 1 114 ? -15.527 3.224 19.404 1.00 91.94 114 ASN A N 1
ATOM 875 C CA . ASN A 1 114 ? -15.561 3.927 20.685 1.00 91.94 114 ASN A CA 1
ATOM 876 C C . ASN A 1 114 ? -16.971 4.437 21.023 1.00 91.94 114 ASN A C 1
ATOM 878 O O . ASN A 1 114 ? -17.413 4.291 22.163 1.00 91.94 114 ASN A O 1
ATOM 882 N N . ASN A 1 115 ? -17.697 4.974 20.040 1.00 95.62 115 ASN A N 1
ATOM 883 C CA . ASN A 1 115 ? -19.078 5.424 20.210 1.00 95.62 115 ASN A CA 1
ATOM 884 C C . ASN A 1 115 ? -20.017 4.254 20.530 1.00 95.62 115 ASN A C 1
ATOM 886 O O . ASN A 1 115 ? -20.831 4.357 21.445 1.00 95.62 115 ASN A O 1
ATOM 890 N N . MET A 1 116 ? -19.859 3.120 19.839 1.00 94.50 116 MET A N 1
ATOM 891 C CA . MET A 1 116 ? -20.613 1.898 20.135 1.00 94.50 116 MET A CA 1
ATOM 892 C C . MET A 1 116 ? -20.339 1.388 21.554 1.00 94.50 116 MET A C 1
ATOM 894 O O . MET A 1 116 ? -21.276 1.040 22.268 1.00 94.50 116 MET A O 1
ATOM 898 N N . GLY A 1 117 ? -19.075 1.391 21.991 1.00 95.31 117 GLY A N 1
ATOM 899 C CA . GLY A 1 117 ? -18.711 1.009 23.357 1.00 95.31 117 GLY A CA 1
ATOM 900 C C . GLY A 1 117 ? -19.305 1.952 24.407 1.00 95.31 117 GLY A C 1
ATOM 901 O O . GLY A 1 117 ? -19.822 1.505 25.429 1.00 95.31 117 GLY A O 1
ATOM 902 N N . ALA A 1 118 ? -19.296 3.263 24.151 1.00 97.12 118 ALA A N 1
ATOM 903 C CA . ALA A 1 118 ? -19.915 4.244 25.040 1.00 97.12 118 ALA A 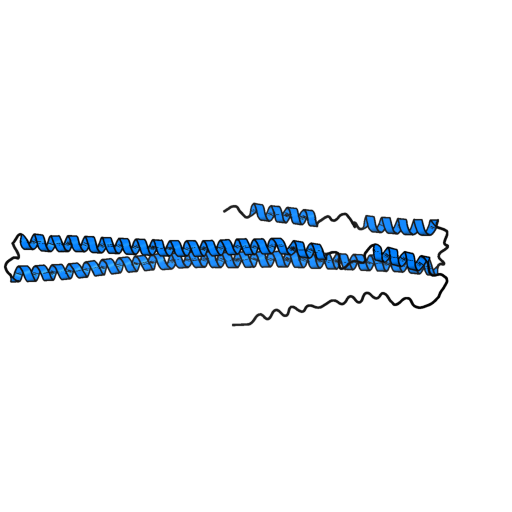CA 1
ATOM 904 C C . ALA A 1 118 ? -21.434 4.038 25.161 1.00 97.12 118 ALA A C 1
ATOM 906 O O . ALA A 1 118 ? -21.963 4.051 26.275 1.00 97.12 118 ALA A O 1
ATOM 907 N N . GLN A 1 119 ? -22.120 3.795 24.040 1.00 97.62 119 GLN A N 1
ATOM 908 C CA . GLN A 1 119 ? -23.554 3.512 24.024 1.00 97.62 119 GLN A CA 1
ATOM 909 C C . GLN A 1 119 ? -23.881 2.219 24.780 1.00 97.62 119 GLN A C 1
ATOM 911 O O . GLN A 1 119 ? -24.712 2.233 25.680 1.00 97.62 119 GLN A O 1
ATOM 916 N N . ALA A 1 120 ? -23.168 1.127 24.503 1.00 97.06 120 ALA A N 1
ATOM 917 C CA . ALA A 1 120 ? -23.401 -0.148 25.175 1.00 97.06 120 ALA A CA 1
ATOM 918 C C . ALA A 1 120 ? -23.163 -0.069 26.694 1.00 97.06 120 ALA A C 1
ATOM 920 O O . ALA A 1 120 ? -23.927 -0.635 27.475 1.00 97.06 120 ALA A O 1
ATOM 921 N N . ARG A 1 121 ? -22.149 0.681 27.149 1.00 97.69 121 ARG A N 1
ATOM 922 C CA . ARG A 1 121 ? -21.946 0.951 28.584 1.00 97.69 121 ARG A CA 1
ATOM 923 C C . ARG A 1 121 ? -23.115 1.725 29.196 1.00 97.69 121 ARG A C 1
ATOM 925 O O . ARG A 1 121 ? -23.514 1.420 30.322 1.00 97.69 121 ARG A O 1
ATOM 932 N N . ALA A 1 122 ? -23.655 2.711 28.479 1.00 98.19 122 ALA A N 1
ATOM 933 C CA . ALA A 1 122 ? -24.826 3.461 28.924 1.00 98.19 122 ALA A CA 1
ATOM 934 C C . ALA A 1 122 ? -26.059 2.551 29.036 1.00 98.19 122 ALA A C 1
ATOM 936 O O . ALA A 1 122 ? -26.738 2.584 30.062 1.00 98.19 122 ALA A O 1
ATOM 937 N N . ASP A 1 123 ? -26.289 1.687 28.047 1.00 98.25 123 ASP A N 1
ATOM 938 C CA . ASP A 1 123 ? -27.400 0.731 28.031 1.00 98.25 123 ASP A CA 1
ATOM 939 C C . ASP A 1 123 ? -27.301 -0.274 29.192 1.00 98.25 123 ASP A C 1
ATOM 941 O O . ASP A 1 123 ? -28.274 -0.476 29.921 1.00 98.25 123 ASP A O 1
ATOM 945 N N . ILE A 1 124 ? -26.106 -0.827 29.453 1.00 97.12 124 ILE A N 1
ATOM 946 C CA . ILE A 1 124 ? -25.841 -1.677 30.629 1.00 97.12 124 ILE A CA 1
ATOM 947 C C . ILE A 1 124 ? -26.158 -0.906 31.919 1.00 97.12 124 ILE A C 1
ATOM 949 O O . ILE A 1 124 ? -26.842 -1.412 32.809 1.00 97.12 124 ILE A O 1
ATOM 953 N N . GLY A 1 125 ? -25.699 0.343 32.031 1.00 97.44 125 GLY A N 1
ATOM 954 C CA . GLY A 1 125 ? -25.977 1.189 33.193 1.00 97.44 125 GLY A CA 1
ATOM 955 C C . GLY A 1 125 ? -27.472 1.423 33.424 1.00 97.44 125 GLY A C 1
ATOM 956 O O . G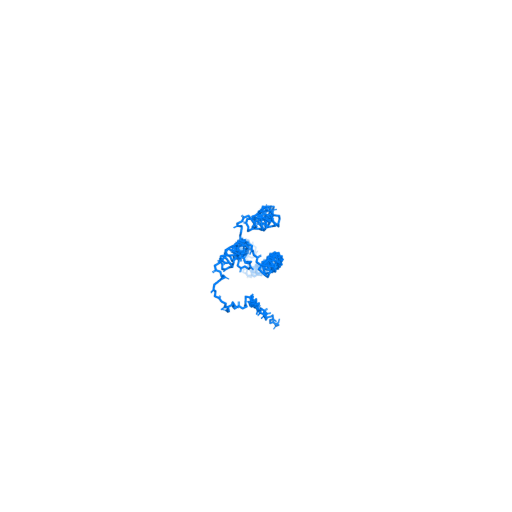LY A 1 125 ? -27.945 1.334 34.563 1.00 97.44 125 GLY A O 1
ATOM 957 N N . GLN A 1 126 ? -28.233 1.675 32.357 1.00 98.44 126 GLN A N 1
ATOM 958 C CA . GLN A 1 126 ? -29.686 1.830 32.422 1.00 98.44 126 GLN A CA 1
ATOM 959 C C . GLN A 1 126 ? -30.372 0.526 32.837 1.00 98.44 126 GLN A C 1
ATOM 961 O O . GLN A 1 126 ? -31.214 0.549 33.735 1.00 98.44 126 GLN A O 1
ATOM 966 N N . GLN A 1 127 ? -29.969 -0.609 32.259 1.00 98.31 127 GLN A N 1
ATOM 967 C CA . GLN A 1 127 ? -30.505 -1.928 32.593 1.00 98.31 127 GLN A CA 1
ATOM 968 C C . GLN A 1 127 ? -30.336 -2.247 34.085 1.00 98.31 127 GLN A C 1
ATOM 970 O O . GLN A 1 127 ? -31.304 -2.609 34.757 1.00 98.31 127 GLN A O 1
ATOM 975 N N . PHE A 1 128 ? -29.133 -2.065 34.636 1.00 98.25 128 PHE A N 1
ATOM 976 C CA . PHE A 1 128 ? -28.875 -2.330 36.055 1.00 98.25 128 PHE A CA 1
ATOM 977 C C . PHE A 1 128 ? -29.529 -1.300 36.979 1.00 98.25 128 PHE A C 1
ATOM 979 O O . PHE A 1 128 ? -29.953 -1.649 38.081 1.00 98.25 128 PHE A O 1
ATOM 986 N N . THR A 1 129 ? -29.688 -0.052 36.532 1.00 98.25 129 THR A N 1
ATOM 987 C CA . THR A 1 129 ? -30.458 0.955 37.277 1.00 98.25 129 THR A CA 1
ATOM 988 C C . THR A 1 129 ? -31.924 0.542 37.399 1.00 98.25 129 THR A C 1
ATOM 990 O O . THR A 1 129 ? -32.465 0.568 38.503 1.00 98.25 129 THR A O 1
ATOM 993 N N . GLN A 1 130 ? -32.546 0.097 36.303 1.00 98.31 130 GLN A N 1
ATOM 994 C CA . GLN A 1 130 ? -33.924 -0.401 36.302 1.00 98.31 130 GLN A CA 1
ATOM 995 C C . GLN A 1 130 ? -34.072 -1.656 37.172 1.00 98.31 130 GLN A C 1
ATOM 997 O O . GLN A 1 130 ? -34.971 -1.712 38.011 1.00 98.31 130 GLN A O 1
ATOM 1002 N N . ALA A 1 131 ? -33.160 -2.626 37.035 1.00 97.81 131 ALA A N 1
ATOM 1003 C CA . ALA A 1 131 ? -33.154 -3.846 37.845 1.00 97.81 131 ALA A CA 1
ATOM 1004 C C . ALA A 1 131 ? -33.029 -3.538 39.345 1.00 97.81 131 ALA A C 1
ATOM 1006 O O . ALA A 1 131 ? -33.724 -4.129 40.171 1.00 97.81 131 ALA A O 1
ATOM 1007 N N . ARG A 1 132 ? -32.186 -2.563 39.701 1.00 98.06 132 ARG A N 1
ATOM 1008 C CA . ARG A 1 132 ? -32.030 -2.097 41.078 1.00 98.06 132 ARG A CA 1
ATOM 1009 C C . ARG A 1 132 ? -33.317 -1.477 41.613 1.00 98.06 132 ARG A C 1
ATOM 1011 O O . ARG A 1 132 ? -33.757 -1.865 42.688 1.00 98.06 132 ARG A O 1
ATOM 1018 N N . SER A 1 133 ? -33.948 -0.575 40.861 1.00 98.00 133 SER A N 1
ATOM 1019 C CA . SER A 1 133 ? -35.221 0.034 41.265 1.00 98.00 133 SER A CA 1
ATOM 1020 C C . SER A 1 133 ? -36.334 -1.004 41.445 1.00 98.00 133 SER A C 1
ATOM 1022 O O . SER A 1 133 ? -37.095 -0.916 42.405 1.00 98.00 133 SER A O 1
ATOM 1024 N N . GLN A 1 134 ? -36.405 -2.014 40.574 1.00 98.19 134 GLN A N 1
ATOM 1025 C CA . GLN A 1 134 ? -37.362 -3.118 40.704 1.00 98.19 134 GLN A CA 1
ATOM 1026 C C . GLN A 1 134 ? -37.091 -3.968 41.953 1.00 98.19 134 GLN A C 1
ATOM 1028 O O . GLN A 1 134 ? -38.017 -4.261 42.707 1.00 98.19 134 GLN A O 1
ATOM 1033 N N . ALA A 1 135 ? -35.828 -4.320 42.210 1.00 97.56 135 ALA A N 1
ATOM 1034 C CA . ALA A 1 135 ? -35.443 -5.076 43.399 1.00 97.56 135 ALA A CA 1
ATOM 1035 C C . ALA A 1 135 ? -35.741 -4.303 44.696 1.00 97.56 135 ALA A C 1
ATOM 1037 O O . ALA A 1 135 ? -36.219 -4.884 45.668 1.00 97.56 135 ALA A O 1
ATOM 1038 N N . GLU A 1 136 ? -35.505 -2.987 44.719 1.00 97.75 136 GLU A N 1
ATOM 1039 C CA . GLU A 1 136 ? -35.850 -2.139 45.866 1.00 97.75 136 GLU A CA 1
ATOM 1040 C C . GLU A 1 136 ? -37.358 -2.081 46.118 1.00 97.75 136 GLU A C 1
ATOM 1042 O O . GLU A 1 136 ? -37.783 -2.168 47.273 1.00 97.75 136 GLU A O 1
ATOM 1047 N N . GLN A 1 137 ? -38.167 -1.968 45.061 1.00 97.94 137 GLN A N 1
ATOM 1048 C CA . GLN A 1 137 ? -39.625 -2.001 45.169 1.00 97.94 137 GLN A CA 1
ATOM 1049 C C . GLN A 1 137 ? -40.113 -3.351 45.708 1.00 97.94 137 GLN A C 1
ATOM 1051 O O . GLN A 1 137 ? -40.860 -3.362 46.683 1.00 97.94 137 GLN A O 1
ATOM 1056 N N . ASP A 1 138 ? -39.633 -4.476 45.165 1.00 98.00 138 ASP A N 1
ATOM 1057 C CA . ASP A 1 138 ? -40.014 -5.822 45.626 1.00 98.00 138 ASP A CA 1
ATOM 1058 C C . ASP A 1 138 ? -39.649 -6.051 47.103 1.00 98.00 138 ASP A C 1
ATOM 1060 O O . ASP A 1 138 ? -40.479 -6.493 47.900 1.00 98.00 138 ASP A O 1
ATOM 1064 N N . LEU A 1 139 ? -38.436 -5.669 47.516 1.00 97.31 139 LEU A N 1
ATOM 1065 C CA . LEU A 1 139 ? -38.008 -5.779 48.913 1.00 97.31 139 LEU A CA 1
ATOM 1066 C C . LEU A 1 139 ? -38.826 -4.881 49.845 1.00 97.31 139 LEU A C 1
ATOM 1068 O O . LEU A 1 139 ? -39.142 -5.284 50.966 1.00 97.31 139 LEU A O 1
ATOM 1072 N N . THR A 1 140 ? -39.183 -3.679 49.394 1.00 97.12 140 THR A N 1
ATOM 1073 C CA . THR A 1 140 ? -40.027 -2.753 50.159 1.00 97.12 140 THR A CA 1
ATOM 1074 C C . THR A 1 140 ? -41.438 -3.315 50.319 1.00 97.12 140 THR A C 1
ATOM 1076 O O . THR A 1 140 ? -41.941 -3.364 51.441 1.00 97.12 140 THR A O 1
ATOM 1079 N N . SER A 1 141 ? -42.047 -3.823 49.242 1.00 97.56 141 SER A N 1
ATOM 1080 C CA . SER A 1 141 ? -43.368 -4.466 49.266 1.00 97.56 141 SER A CA 1
ATOM 1081 C C . SER A 1 141 ? -43.418 -5.690 50.183 1.00 97.56 141 SER A C 1
ATOM 1083 O O . SER A 1 141 ? -44.453 -5.960 50.786 1.00 97.56 141 SER A O 1
ATOM 1085 N N . ARG A 1 142 ? -42.298 -6.404 50.344 1.00 97.31 142 ARG A N 1
ATOM 1086 C CA . ARG A 1 142 ? -42.167 -7.542 51.272 1.00 97.31 142 ARG A CA 1
ATOM 1087 C C . ARG A 1 142 ? -41.816 -7.145 52.711 1.00 97.31 142 ARG A C 1
ATOM 1089 O O . ARG A 1 142 ? -41.618 -8.024 53.544 1.00 97.31 142 ARG A O 1
ATOM 1096 N N . GLY A 1 143 ? -41.689 -5.852 53.018 1.00 97.00 143 GLY A N 1
ATOM 1097 C CA . GLY A 1 143 ? -41.279 -5.372 54.344 1.00 97.00 143 GLY A CA 1
ATOM 1098 C C . GLY A 1 143 ? -39.801 -5.618 54.677 1.00 97.00 143 GLY A C 1
ATOM 1099 O O . GLY A 1 143 ? -39.383 -5.447 55.819 1.00 97.00 143 GLY A O 1
ATOM 1100 N N . LEU A 1 144 ? -38.984 -5.992 53.688 1.00 97.00 144 LEU A N 1
ATOM 1101 C CA . LEU A 1 144 ? -37.556 -6.287 53.841 1.00 97.00 144 LEU A CA 1
ATOM 1102 C C . LEU A 1 144 ? -36.650 -5.077 53.551 1.00 97.00 144 LEU A C 1
ATOM 1104 O O . LEU A 1 144 ? -35.425 -5.210 53.582 1.00 97.00 144 LEU A O 1
ATOM 1108 N N . GLY A 1 145 ? -37.216 -3.892 53.302 1.00 93.69 145 GLY A N 1
ATOM 1109 C CA . GLY A 1 145 ? -36.481 -2.688 52.884 1.00 93.69 145 GLY A CA 1
ATOM 1110 C C . GLY A 1 145 ? -35.389 -2.191 53.849 1.00 93.69 145 GLY A C 1
ATOM 1111 O O . GLY A 1 145 ? -34.454 -1.523 53.410 1.00 93.69 145 GLY A O 1
ATOM 1112 N N . ASN A 1 146 ? -35.454 -2.559 55.134 1.00 95.06 146 ASN A N 1
ATOM 1113 C CA . ASN A 1 146 ? -34.461 -2.199 56.162 1.00 95.06 146 ASN A CA 1
ATOM 1114 C C . ASN A 1 146 ? -33.624 -3.393 56.650 1.00 95.06 146 ASN A C 1
ATOM 1116 O O . ASN A 1 146 ? -32.967 -3.316 57.685 1.00 95.06 146 ASN A O 1
ATOM 1120 N N . THR A 1 147 ? -33.666 -4.519 55.940 1.00 96.50 147 THR A N 1
ATOM 1121 C CA . THR A 1 147 ? -32.960 -5.741 56.346 1.00 96.50 147 THR A CA 1
A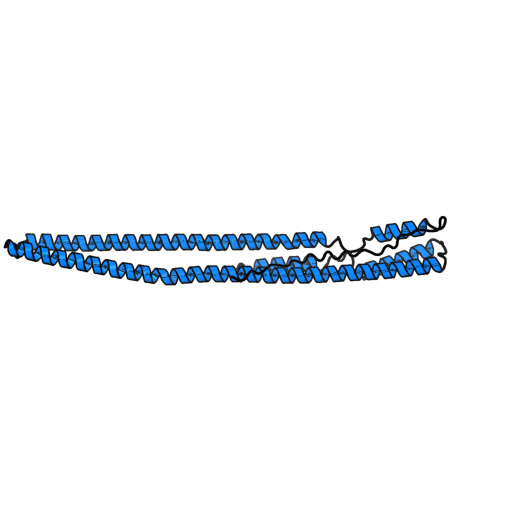TOM 1122 C C . THR A 1 147 ? -31.614 -5.879 55.638 1.00 96.50 147 THR A C 1
ATOM 1124 O O . THR A 1 147 ? -31.392 -5.315 54.564 1.00 96.50 147 THR A O 1
ATOM 1127 N N . THR A 1 148 ? -30.725 -6.707 56.192 1.00 95.50 148 THR A N 1
ATOM 1128 C CA . THR A 1 148 ? -29.451 -7.084 55.555 1.00 95.50 148 THR A CA 1
ATOM 1129 C C . THR A 1 148 ? -29.655 -7.698 54.167 1.00 95.50 148 THR A C 1
ATOM 1131 O O . THR A 1 148 ? -28.805 -7.523 53.297 1.00 95.50 148 THR A O 1
ATOM 1134 N N . VAL A 1 149 ? -30.811 -8.333 53.924 1.00 95.44 149 VAL A N 1
ATOM 1135 C CA . VAL A 1 149 ? -31.178 -8.907 52.619 1.00 95.44 149 VAL A CA 1
ATOM 1136 C C . VAL A 1 149 ? -31.153 -7.840 51.524 1.00 95.44 149 VAL A C 1
ATOM 1138 O O . VAL A 1 149 ? -30.631 -8.103 50.444 1.00 95.44 149 VAL A O 1
ATOM 1141 N N . ARG A 1 150 ? -31.615 -6.610 51.803 1.00 96.38 150 ARG A N 1
ATOM 1142 C CA . ARG A 1 150 ? -31.536 -5.508 50.833 1.00 96.38 150 ARG A CA 1
ATOM 1143 C C . ARG A 1 150 ? -30.095 -5.186 50.460 1.00 96.38 150 ARG A C 1
ATOM 1145 O O . ARG A 1 150 ? -29.785 -5.101 49.277 1.00 96.38 150 ARG A O 1
ATOM 1152 N N . SER A 1 151 ? -29.220 -5.036 51.453 1.00 96.19 151 SER A N 1
ATOM 1153 C CA . SER A 1 151 ? -27.803 -4.745 51.211 1.00 96.19 151 SER A CA 1
ATOM 1154 C C . SER A 1 151 ? -27.147 -5.836 50.358 1.00 96.19 151 SER A C 1
ATOM 1156 O O . SER A 1 151 ? -26.475 -5.532 49.375 1.00 96.19 151 SER A O 1
ATOM 1158 N N . SER A 1 152 ? -27.426 -7.110 50.657 1.00 97.12 152 SER A N 1
ATOM 1159 C CA . SER A 1 152 ? -26.911 -8.243 49.883 1.00 97.12 152 SER A CA 1
ATOM 1160 C C . SER A 1 152 ? -27.408 -8.256 48.433 1.00 97.12 152 SER A C 1
ATOM 1162 O O . SER A 1 152 ? -26.607 -8.466 47.524 1.00 97.12 152 SER A O 1
ATOM 1164 N N . VAL A 1 153 ? -28.699 -7.996 48.193 1.00 96.88 153 VAL A N 1
ATOM 1165 C CA . VAL A 1 153 ? -29.276 -7.964 46.835 1.00 96.88 153 VAL A CA 1
ATOM 1166 C C . VAL A 1 153 ? -28.701 -6.805 46.013 1.00 96.88 153 VAL A C 1
ATOM 1168 O O . VAL A 1 153 ? -28.256 -7.011 44.884 1.00 96.88 153 VAL A O 1
ATOM 1171 N N . LEU A 1 154 ? -28.655 -5.594 46.578 1.00 96.38 154 LEU A N 1
ATOM 1172 C CA . LEU A 1 154 ? -28.119 -4.417 45.882 1.00 96.38 154 LEU A CA 1
ATOM 1173 C C . LEU A 1 154 ? -26.606 -4.523 45.646 1.00 96.38 154 LEU A C 1
ATOM 1175 O O . LEU A 1 154 ? -26.117 -4.130 44.583 1.00 96.38 154 LEU A O 1
ATOM 1179 N N . GLY A 1 155 ? -25.872 -5.091 46.606 1.00 97.69 155 GLY A N 1
ATOM 1180 C CA . GLY A 1 155 ? -24.458 -5.423 46.450 1.00 97.69 155 GLY A CA 1
ATOM 1181 C C . GLY A 1 155 ? -24.237 -6.407 45.302 1.00 97.69 155 GLY A C 1
ATOM 1182 O O . GLY A 1 155 ? -23.404 -6.154 44.436 1.00 97.69 155 GLY A O 1
ATOM 1183 N N . GLY A 1 156 ? -25.055 -7.463 45.227 1.00 98.00 156 GLY A N 1
ATOM 1184 C CA . GLY A 1 156 ? -25.017 -8.440 44.138 1.00 98.00 156 GLY A CA 1
ATOM 1185 C C . GLY A 1 156 ? -25.239 -7.816 42.757 1.00 98.00 156 GLY A C 1
ATOM 1186 O O . GLY A 1 156 ? -24.458 -8.072 41.845 1.00 98.00 156 GLY A O 1
ATOM 1187 N N . LEU A 1 157 ? -26.244 -6.945 42.607 1.00 97.19 157 LEU A N 1
ATOM 1188 C CA . LEU A 1 157 ? -26.495 -6.227 41.347 1.00 97.19 157 LEU A CA 1
ATOM 1189 C C . LEU A 1 157 ? -25.335 -5.301 40.958 1.00 97.19 157 LEU A C 1
ATOM 1191 O O . LEU A 1 157 ? -25.003 -5.196 39.781 1.00 97.19 157 LEU A O 1
ATOM 1195 N N . THR A 1 158 ? -24.693 -4.661 41.937 1.00 97.31 158 THR A N 1
ATOM 1196 C CA . THR A 1 158 ? -23.527 -3.796 41.695 1.00 97.31 158 THR A CA 1
ATOM 1197 C C . THR A 1 158 ? -22.334 -4.610 41.187 1.00 97.31 158 THR A C 1
ATOM 1199 O O . THR A 1 158 ? -21.693 -4.221 40.211 1.00 97.31 158 THR A O 1
ATOM 1202 N N . SER A 1 159 ? -22.063 -5.771 41.792 1.00 98.19 159 SER A N 1
ATOM 1203 C CA . SER A 1 159 ? -21.027 -6.696 41.316 1.00 98.19 159 SER A CA 1
ATOM 1204 C C . SER A 1 159 ? -21.336 -7.222 39.912 1.00 98.19 159 SER A C 1
ATOM 1206 O O . SER A 1 159 ? -20.468 -7.198 39.046 1.00 98.19 159 SER A O 1
ATOM 1208 N N . GLN A 1 160 ? -22.586 -7.614 39.647 1.00 98.19 160 GLN A N 1
ATOM 1209 C CA . GLN A 1 160 ? -23.010 -8.076 38.321 1.00 98.19 160 GLN A CA 1
ATOM 1210 C C . GLN A 1 160 ? -22.872 -6.989 37.247 1.00 98.19 160 GLN A C 1
ATOM 1212 O O . GLN A 1 160 ? -22.448 -7.286 36.130 1.00 98.19 160 GLN A O 1
ATOM 1217 N N . GLN A 1 161 ? -23.190 -5.732 37.575 1.00 98.12 161 GLN A N 1
ATOM 1218 C CA . GLN A 1 161 ? -22.986 -4.603 36.671 1.00 98.12 161 GLN A CA 1
ATOM 1219 C C . GLN A 1 161 ? -21.503 -4.435 36.327 1.00 98.12 161 GLN A C 1
ATOM 1221 O O . GLN A 1 161 ? -21.159 -4.301 35.151 1.00 98.12 161 GLN A O 1
ATOM 1226 N N . ALA A 1 162 ? -20.629 -4.462 37.337 1.00 97.88 162 ALA A N 1
ATOM 1227 C CA . ALA A 1 162 ? -19.186 -4.343 37.147 1.00 97.88 162 ALA A CA 1
ATOM 1228 C C . ALA A 1 162 ? -18.635 -5.480 36.269 1.00 97.88 162 ALA A C 1
ATOM 1230 O O . ALA A 1 162 ? -17.903 -5.214 35.315 1.00 97.88 162 ALA A O 1
ATOM 1231 N N . ASP A 1 163 ? -19.053 -6.722 36.521 1.00 98.44 163 ASP A N 1
ATOM 1232 C CA . ASP A 1 163 ? -18.664 -7.883 35.716 1.00 98.44 163 ASP A CA 1
ATOM 1233 C C . ASP A 1 163 ? -19.152 -7.767 34.266 1.00 98.44 163 ASP A C 1
ATOM 1235 O O . ASP A 1 163 ? -18.417 -8.083 33.328 1.00 98.44 163 ASP A O 1
ATOM 1239 N N . SER A 1 164 ? -20.386 -7.298 34.061 1.00 97.19 164 SER A N 1
ATOM 1240 C CA . SER A 1 164 ? -20.953 -7.095 32.726 1.00 97.19 164 SER A CA 1
ATOM 1241 C C . SER A 1 164 ? -20.178 -6.039 31.939 1.00 97.19 164 SER A C 1
ATOM 1243 O O . SER A 1 164 ? -19.864 -6.253 30.767 1.00 97.19 164 SER A O 1
ATOM 1245 N N . LEU A 1 165 ? -19.835 -4.917 32.579 1.00 97.62 165 LEU A N 1
ATOM 1246 C CA . LEU A 1 165 ? -19.007 -3.871 31.976 1.00 97.62 165 LEU A CA 1
ATOM 1247 C C . LEU A 1 165 ? -17.608 -4.402 31.637 1.00 97.62 165 LEU A C 1
ATOM 1249 O O . LEU A 1 165 ? -17.134 -4.190 30.524 1.00 97.62 165 LEU A O 1
ATOM 1253 N N . ALA A 1 166 ? -16.981 -5.157 32.543 1.00 97.69 166 ALA A N 1
ATOM 1254 C CA . ALA A 1 166 ? -15.660 -5.739 32.317 1.00 97.69 166 ALA A CA 1
ATOM 1255 C C . ALA A 1 166 ? -15.642 -6.716 31.127 1.00 97.69 166 ALA A C 1
ATOM 1257 O O . ALA A 1 166 ? -14.738 -6.657 30.291 1.00 97.69 166 ALA A O 1
ATOM 1258 N N . ARG A 1 167 ? -16.657 -7.585 31.003 1.00 98.06 167 ARG A N 1
ATOM 1259 C CA . ARG A 1 167 ? -16.800 -8.498 29.852 1.00 98.06 167 ARG A CA 1
ATOM 1260 C C . ARG A 1 167 ? -17.001 -7.740 28.545 1.00 98.06 167 ARG A C 1
ATOM 1262 O O . ARG A 1 167 ? -16.417 -8.115 27.531 1.00 98.06 167 ARG A O 1
ATOM 1269 N N . HIS A 1 168 ? -17.811 -6.685 28.565 1.00 96.69 168 HIS A N 1
ATOM 1270 C CA . HIS A 1 168 ? -18.037 -5.856 27.387 1.00 96.69 168 HIS A CA 1
ATOM 1271 C C . HIS A 1 168 ? -16.752 -5.138 26.946 1.00 96.69 168 HIS A C 1
ATOM 1273 O O . HIS A 1 168 ? -16.396 -5.171 25.769 1.00 96.69 168 HIS A O 1
ATOM 1279 N N . ASP A 1 169 ? -16.009 -4.563 27.890 1.00 96.00 169 ASP A N 1
ATOM 1280 C CA . ASP A 1 169 ? -14.742 -3.881 27.620 1.00 96.00 169 ASP A CA 1
ATOM 1281 C C . ASP A 1 169 ? -13.662 -4.825 27.080 1.00 96.00 169 ASP A C 1
ATOM 1283 O O . ASP A 1 169 ? -12.842 -4.434 26.247 1.00 96.00 169 ASP A O 1
ATOM 1287 N N . GLU A 1 170 ? -13.642 -6.073 27.546 1.00 97.44 170 GLU A N 1
ATOM 1288 C CA . GLU A 1 170 ? -12.777 -7.114 26.993 1.00 97.44 170 GLU A CA 1
ATOM 1289 C C . GLU A 1 170 ? -13.179 -7.476 25.556 1.00 97.44 170 GLU A C 1
ATOM 1291 O O . GLU A 1 170 ? -12.325 -7.490 24.670 1.00 97.44 170 GLU A O 1
ATOM 1296 N N . ALA A 1 171 ? -14.473 -7.674 25.287 1.00 96.19 171 ALA A N 1
ATOM 1297 C CA . ALA A 1 171 ? -14.970 -7.954 23.939 1.00 96.19 171 ALA A CA 1
ATOM 1298 C C . ALA A 1 171 ? -14.642 -6.819 22.950 1.00 96.19 171 ALA A C 1
ATOM 1300 O O . ALA A 1 171 ? -14.192 -7.079 21.832 1.00 96.19 171 ALA A O 1
ATOM 1301 N N . MET A 1 172 ? -14.791 -5.558 23.369 1.00 95.62 172 MET A N 1
ATOM 1302 C CA . MET A 1 172 ? -14.429 -4.394 22.553 1.00 95.62 172 MET A CA 1
ATOM 1303 C C . MET A 1 172 ? -12.925 -4.329 22.272 1.00 95.62 172 MET A C 1
ATOM 1305 O O . MET A 1 172 ? -12.528 -4.061 21.136 1.00 95.62 172 MET A O 1
ATOM 1309 N N . ARG A 1 173 ? -12.076 -4.624 23.266 1.00 95.19 173 ARG A N 1
ATOM 1310 C CA . ARG A 1 173 ? -10.622 -4.712 23.061 1.00 95.19 173 ARG A CA 1
ATOM 1311 C C . ARG A 1 173 ? -10.264 -5.815 22.068 1.00 95.19 173 ARG A C 1
ATOM 1313 O O . ARG A 1 173 ? -9.484 -5.568 21.151 1.00 95.19 173 ARG A O 1
ATOM 1320 N N . GLN A 1 174 ? -10.864 -6.998 22.188 1.00 96.50 174 GLN A N 1
ATOM 1321 C CA . GLN A 1 174 ? -10.646 -8.100 21.246 1.00 96.50 174 GLN A CA 1
ATOM 1322 C C . GLN A 1 174 ? -11.072 -7.731 19.820 1.00 96.50 174 GLN A C 1
ATOM 1324 O O . GLN A 1 174 ? -10.322 -7.984 18.878 1.00 96.50 174 GLN A O 1
ATOM 1329 N N . ALA A 1 175 ? -12.219 -7.066 19.657 1.00 93.38 175 ALA A N 1
ATOM 1330 C CA . ALA A 1 175 ? -12.674 -6.575 18.358 1.00 93.38 175 ALA A CA 1
ATOM 1331 C C . ALA A 1 175 ? -11.694 -5.555 17.749 1.00 93.38 175 ALA A C 1
ATOM 1333 O O . ALA A 1 175 ? -11.336 -5.667 16.575 1.00 93.38 175 ALA A O 1
ATOM 1334 N N . GLN A 1 176 ? -11.196 -4.604 18.549 1.00 92.62 176 GLN A N 1
ATOM 1335 C CA . GLN A 1 176 ? -10.191 -3.630 18.108 1.00 92.62 176 GLN A CA 1
ATOM 1336 C C . GLN A 1 176 ? -8.881 -4.303 17.673 1.00 92.62 176 GLN A C 1
ATOM 1338 O O . GLN A 1 176 ? -8.322 -3.945 16.634 1.00 92.62 176 GLN A O 1
ATOM 1343 N N . PHE A 1 177 ? -8.395 -5.292 18.429 1.00 94.31 177 PHE A N 1
ATOM 1344 C CA . PHE A 1 177 ? -7.196 -6.048 18.059 1.00 94.31 177 PHE A CA 1
ATOM 1345 C C . PHE A 1 177 ? -7.398 -6.875 16.791 1.00 94.31 177 PHE A C 1
ATOM 1347 O O . PHE A 1 177 ? -6.540 -6.842 15.910 1.00 94.31 177 PHE A O 1
ATOM 1354 N N . GLY A 1 178 ? -8.533 -7.569 16.668 1.00 94.12 178 GLY A N 1
ATOM 1355 C CA . GLY A 1 178 ? -8.872 -8.335 15.470 1.00 94.12 178 GLY A CA 1
ATOM 1356 C C . GLY A 1 178 ? -8.884 -7.451 14.224 1.00 94.12 178 GLY A C 1
ATOM 1357 O O . GLY A 1 178 ? -8.243 -7.780 13.227 1.00 94.12 178 GLY A O 1
ATOM 1358 N N . TYR A 1 179 ? -9.518 -6.280 14.317 1.00 91.38 179 TYR A N 1
ATOM 1359 C CA . TYR A 1 179 ? -9.578 -5.325 13.216 1.00 91.38 179 TYR A CA 1
ATOM 1360 C C . TYR A 1 179 ? -8.193 -4.784 12.827 1.00 91.38 179 TYR A C 1
ATOM 1362 O O . TYR A 1 179 ? -7.824 -4.783 11.653 1.00 91.38 179 TYR A O 1
ATOM 1370 N N . ARG A 1 180 ? -7.378 -4.381 13.811 1.00 92.00 180 ARG A N 1
ATOM 1371 C CA . ARG A 1 180 ? -6.003 -3.917 13.559 1.00 92.00 180 ARG A CA 1
ATOM 1372 C C . ARG A 1 180 ? -5.123 -5.002 12.949 1.00 92.00 180 ARG A C 1
ATOM 1374 O O . ARG A 1 180 ? -4.320 -4.707 12.069 1.00 92.00 180 ARG A O 1
ATOM 1381 N N . SER A 1 181 ? -5.277 -6.249 13.389 1.00 94.38 181 SER A N 1
ATOM 1382 C CA . SER A 1 181 ? -4.531 -7.372 12.823 1.00 94.38 181 SER A CA 1
ATOM 1383 C C . SER A 1 181 ? -4.900 -7.618 11.360 1.00 94.38 181 SER A C 1
ATOM 1385 O O . SER A 1 181 ? -4.003 -7.860 10.556 1.00 94.38 181 SER A O 1
ATOM 1387 N N . GLN A 1 182 ? -6.187 -7.538 11.006 1.00 91.94 182 GLN A N 1
ATOM 1388 C CA . GLN A 1 182 ? -6.644 -7.650 9.616 1.00 91.94 182 GLN A CA 1
ATOM 1389 C C . GLN A 1 182 ? -6.074 -6.515 8.759 1.00 91.94 182 GLN A C 1
ATOM 1391 O O . GLN A 1 182 ? -5.433 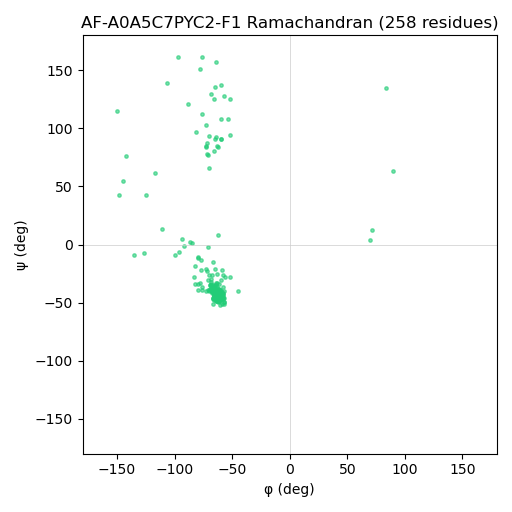-6.773 7.744 1.00 91.94 182 GLN A O 1
ATOM 1396 N N . LEU A 1 183 ? -6.191 -5.269 9.229 1.00 90.88 183 LEU A N 1
ATOM 1397 C CA . LEU A 1 183 ? -5.655 -4.095 8.538 1.00 90.88 183 LEU A CA 1
ATOM 1398 C C . LEU A 1 183 ? -4.131 -4.182 8.331 1.00 90.88 183 LEU A C 1
ATOM 1400 O O . LEU A 1 183 ? -3.607 -3.840 7.270 1.00 90.88 183 LEU A O 1
ATOM 1404 N N . SER A 1 184 ? -3.399 -4.668 9.337 1.00 91.06 184 SER A N 1
ATOM 1405 C CA . SER A 1 184 ? -1.956 -4.893 9.227 1.00 91.06 184 SER A CA 1
ATOM 1406 C C . SER A 1 184 ? -1.614 -5.988 8.212 1.00 91.06 184 SER A C 1
ATOM 1408 O O . SER A 1 184 ? -0.592 -5.883 7.536 1.00 91.06 184 SER A O 1
ATOM 1410 N N . GLY A 1 185 ? -2.432 -7.037 8.106 1.00 93.00 185 GLY A N 1
ATOM 1411 C CA . GLY A 1 185 ? -2.248 -8.096 7.113 1.00 93.00 185 GLY A CA 1
ATOM 1412 C C . GLY A 1 185 ? -2.465 -7.578 5.694 1.00 93.00 185 GLY A C 1
ATOM 1413 O O . GLY A 1 185 ? -1.620 -7.780 4.824 1.00 93.00 185 GLY A O 1
ATOM 1414 N N . ASP A 1 186 ? -3.543 -6.825 5.492 1.00 89.06 186 ASP A N 1
ATOM 1415 C CA . ASP A 1 186 ? -3.898 -6.230 4.205 1.00 89.06 186 ASP A CA 1
ATOM 1416 C C . ASP A 1 186 ? -2.848 -5.212 3.725 1.00 89.06 186 ASP A C 1
ATOM 1418 O O . ASP A 1 186 ? -2.422 -5.227 2.566 1.00 89.06 186 ASP A O 1
ATOM 1422 N N . THR A 1 187 ? -2.370 -4.346 4.627 1.00 88.19 187 THR A N 1
ATOM 1423 C CA . THR A 1 187 ? -1.307 -3.371 4.317 1.00 88.19 187 THR A CA 1
ATOM 1424 C C . THR A 1 187 ? 0.024 -4.049 3.999 1.00 88.19 187 THR A C 1
ATOM 1426 O O . THR A 1 187 ? 0.730 -3.612 3.086 1.00 88.19 187 THR A O 1
ATOM 1429 N N . LEU A 1 188 ? 0.374 -5.124 4.712 1.00 92.06 188 LEU A N 1
ATOM 1430 C CA . LEU A 1 188 ? 1.562 -5.913 4.402 1.00 92.06 188 LEU A CA 1
ATOM 1431 C C . LEU A 1 188 ? 1.423 -6.605 3.042 1.00 92.06 188 LEU A C 1
ATOM 1433 O O . LEU A 1 188 ? 2.348 -6.529 2.239 1.00 92.06 188 LEU A O 1
ATOM 1437 N N . GLY A 1 189 ? 0.263 -7.200 2.752 1.00 91.69 189 GLY A N 1
ATOM 1438 C CA . GLY A 1 189 ? -0.029 -7.830 1.465 1.00 91.69 189 GLY A CA 1
ATOM 1439 C C . GLY A 1 189 ? 0.110 -6.857 0.294 1.00 91.69 189 GLY A C 1
ATOM 1440 O O . GLY A 1 189 ? 0.789 -7.167 -0.686 1.00 91.69 189 GLY A O 1
ATOM 1441 N N . ALA A 1 190 ? -0.429 -5.641 0.432 1.00 89.06 190 ALA A N 1
ATOM 1442 C CA . ALA A 1 190 ? -0.250 -4.582 -0.559 1.00 89.06 190 ALA A CA 1
ATOM 1443 C C . ALA A 1 190 ? 1.237 -4.238 -0.763 1.00 89.06 190 ALA A C 1
ATOM 1445 O O . ALA A 1 190 ? 1.708 -4.160 -1.896 1.00 89.06 190 ALA A O 1
ATOM 1446 N N . ARG A 1 191 ? 2.021 -4.105 0.315 1.00 87.69 191 ARG A N 1
ATOM 1447 C CA . ARG A 1 191 ? 3.470 -3.848 0.210 1.00 87.69 191 ARG A CA 1
ATOM 1448 C C . ARG A 1 191 ? 4.236 -4.997 -0.441 1.00 87.69 191 ARG A C 1
ATOM 1450 O O . ARG A 1 191 ? 5.159 -4.751 -1.213 1.00 87.69 191 ARG A O 1
ATOM 1457 N N . THR A 1 192 ? 3.871 -6.244 -0.160 1.00 92.31 192 THR A N 1
ATOM 1458 C CA . THR A 1 192 ? 4.476 -7.406 -0.821 1.00 92.31 192 THR A CA 1
ATOM 1459 C C . THR A 1 192 ? 4.175 -7.389 -2.316 1.00 92.31 192 THR A C 1
ATOM 1461 O O . THR A 1 192 ? 5.090 -7.560 -3.118 1.00 92.31 192 THR A O 1
ATOM 1464 N N . GLN A 1 193 ? 2.931 -7.094 -2.703 1.00 90.00 193 GLN A N 1
ATOM 1465 C CA . GLN A 1 193 ? 2.553 -6.947 -4.107 1.00 90.00 193 GLN A CA 1
ATOM 1466 C C . GLN A 1 193 ? 3.333 -5.815 -4.793 1.00 90.00 193 GLN A C 1
ATOM 1468 O O . GLN A 1 193 ? 3.805 -6.005 -5.913 1.00 90.00 193 GLN A O 1
ATOM 1473 N N . GLN A 1 194 ? 3.548 -4.681 -4.113 1.00 88.56 194 GLN A N 1
ATOM 1474 C CA . GLN A 1 194 ? 4.402 -3.594 -4.609 1.00 88.56 194 GLN A CA 1
ATOM 1475 C C . GLN A 1 194 ? 5.814 -4.081 -4.914 1.00 88.56 194 GLN A C 1
ATOM 1477 O O . GLN A 1 194 ? 6.335 -3.825 -5.998 1.00 88.56 194 GLN A O 1
ATOM 1482 N N . ALA A 1 195 ? 6.426 -4.794 -3.969 1.00 87.19 195 ALA A N 1
ATOM 1483 C CA . ALA A 1 195 ? 7.771 -5.323 -4.136 1.00 87.19 195 ALA A CA 1
ATOM 1484 C C . ALA A 1 195 ? 7.846 -6.311 -5.311 1.00 87.19 195 ALA A C 1
ATOM 1486 O O . ALA A 1 195 ? 8.797 -6.265 -6.088 1.00 87.19 195 ALA A O 1
ATOM 1487 N N . THR A 1 196 ? 6.829 -7.161 -5.492 1.00 90.06 196 THR A N 1
ATOM 1488 C CA . THR A 1 196 ? 6.759 -8.087 -6.632 1.00 90.06 196 THR A CA 1
ATOM 1489 C C . THR A 1 196 ? 6.615 -7.353 -7.964 1.00 90.06 196 THR A C 1
ATOM 1491 O O . THR A 1 196 ? 7.333 -7.679 -8.905 1.00 90.06 196 THR A O 1
ATOM 1494 N N . MET A 1 197 ? 5.742 -6.345 -8.055 1.00 87.00 197 MET A N 1
ATOM 1495 C CA . MET A 1 197 ? 5.581 -5.555 -9.282 1.00 87.00 197 MET A CA 1
ATOM 1496 C C . MET A 1 197 ? 6.857 -4.775 -9.617 1.00 87.00 197 MET A C 1
ATOM 1498 O O . MET A 1 197 ? 7.288 -4.772 -10.766 1.00 87.00 197 MET A O 1
ATOM 1502 N N . ALA A 1 198 ? 7.510 -4.179 -8.617 1.00 83.56 198 ALA A N 1
ATOM 1503 C CA . ALA A 1 198 ? 8.791 -3.502 -8.803 1.00 83.56 198 ALA A CA 1
ATOM 1504 C C . ALA A 1 198 ? 9.890 -4.466 -9.292 1.00 83.56 198 ALA A C 1
ATOM 1506 O O . ALA A 1 198 ? 10.654 -4.123 -10.191 1.00 83.56 198 ALA A O 1
ATOM 1507 N N . ALA A 1 199 ? 9.936 -5.692 -8.759 1.00 83.88 199 ALA A N 1
ATOM 1508 C CA . ALA A 1 199 ? 10.877 -6.722 -9.202 1.00 83.88 199 ALA A CA 1
ATOM 1509 C C . ALA A 1 199 ? 10.587 -7.240 -10.624 1.00 83.88 199 ALA A C 1
ATOM 1511 O O . ALA A 1 199 ? 11.509 -7.596 -11.350 1.00 83.88 199 ALA A O 1
ATOM 1512 N N . GLN A 1 200 ? 9.322 -7.277 -11.051 1.00 84.69 200 GLN A N 1
ATOM 1513 C CA . GLN A 1 200 ? 8.976 -7.615 -12.437 1.00 84.69 200 GLN A CA 1
ATOM 1514 C C . GLN A 1 200 ? 9.440 -6.528 -13.407 1.00 84.69 200 GLN A C 1
ATOM 1516 O O . GLN A 1 200 ? 9.961 -6.833 -14.479 1.00 84.69 200 GLN A O 1
ATOM 1521 N N . LEU A 1 201 ? 9.300 -5.262 -13.010 1.00 79.44 201 LEU A N 1
ATOM 1522 C CA . LEU A 1 201 ? 9.742 -4.135 -13.819 1.00 79.44 201 LEU A CA 1
ATOM 1523 C C . LEU A 1 201 ? 11.255 -4.089 -13.993 1.00 79.44 201 LEU A C 1
ATOM 1525 O O . LEU A 1 201 ? 11.713 -3.808 -15.096 1.00 79.44 201 LEU A O 1
ATOM 1529 N N . SER A 1 202 ? 12.039 -4.421 -12.968 1.00 76.62 202 SER A N 1
ATOM 1530 C CA . SER A 1 202 ? 13.499 -4.433 -13.101 1.00 76.62 202 SER A CA 1
ATOM 1531 C C . SER A 1 202 ? 14.021 -5.494 -14.086 1.00 76.62 202 SER A C 1
ATOM 1533 O O . SER A 1 202 ? 15.117 -5.329 -14.619 1.00 76.62 202 SER A O 1
ATOM 1535 N N . GLY A 1 203 ? 13.245 -6.544 -14.385 1.00 74.31 203 GLY A N 1
ATOM 1536 C CA . GLY A 1 203 ? 13.607 -7.577 -15.366 1.00 74.31 203 GLY A CA 1
ATOM 1537 C C . GLY A 1 203 ? 13.300 -7.222 -16.829 1.00 74.31 203 GLY A C 1
ATOM 1538 O O . GLY A 1 203 ? 13.995 -7.679 -17.734 1.00 74.31 203 GLY A O 1
ATOM 1539 N N . GLU A 1 204 ? 12.292 -6.385 -17.082 1.00 68.00 204 GLU A N 1
ATOM 1540 C CA . GLU A 1 204 ? 11.829 -6.016 -18.430 1.00 68.00 204 GLU A CA 1
ATOM 1541 C C . GLU A 1 204 ? 12.864 -5.247 -19.298 1.00 68.00 204 GLU A C 1
ATOM 1543 O O . GLU A 1 204 ? 12.994 -5.575 -20.482 1.00 68.00 204 GLU A O 1
ATOM 1548 N N . PRO A 1 205 ? 13.658 -4.280 -18.781 1.00 63.47 205 PRO A N 1
ATOM 1549 C CA . PRO A 1 205 ? 14.620 -3.540 -19.605 1.00 63.47 205 PRO A CA 1
ATOM 1550 C C . PRO A 1 205 ? 15.780 -4.405 -20.121 1.00 63.47 205 PRO A C 1
ATOM 1552 O O . PRO A 1 205 ? 16.308 -4.118 -21.196 1.00 63.47 205 PRO A O 1
ATOM 1555 N N . LEU A 1 206 ? 16.141 -5.492 -19.425 1.00 61.34 206 LEU A N 1
ATOM 1556 C CA . LEU A 1 206 ? 17.183 -6.425 -19.879 1.00 61.34 206 LEU A CA 1
ATOM 1557 C C . LEU A 1 206 ? 16.796 -7.120 -21.193 1.00 61.34 206 LEU A C 1
ATOM 1559 O O . LEU A 1 206 ? 17.632 -7.251 -22.086 1.00 61.34 206 LEU A O 1
ATOM 1563 N N . GLY A 1 207 ? 15.519 -7.473 -21.364 1.00 65.31 207 GLY A N 1
ATOM 1564 C CA . GLY A 1 207 ? 15.033 -8.115 -22.589 1.00 65.31 207 GLY A CA 1
ATOM 1565 C C . GLY A 1 207 ? 15.012 -7.188 -23.809 1.00 65.31 207 GLY A C 1
ATOM 1566 O O . GLY A 1 207 ? 15.132 -7.649 -24.943 1.00 65.31 207 GLY A O 1
ATOM 1567 N N . VAL A 1 208 ? 14.888 -5.870 -23.611 1.00 62.34 208 VAL A N 1
ATOM 1568 C CA . VAL A 1 208 ? 14.959 -4.914 -24.728 1.00 62.34 208 VAL A CA 1
ATOM 1569 C C . VAL A 1 208 ? 16.403 -4.668 -25.163 1.00 62.34 208 VAL A C 1
ATOM 1571 O O . VAL A 1 208 ? 16.671 -4.491 -26.351 1.00 62.34 208 VAL A O 1
ATOM 1574 N N . ILE A 1 209 ? 17.349 -4.708 -24.223 1.00 62.34 209 ILE A N 1
ATOM 1575 C CA . ILE A 1 209 ? 18.781 -4.595 -24.531 1.00 62.34 209 ILE A CA 1
ATOM 1576 C C . ILE A 1 209 ? 19.226 -5.752 -25.427 1.00 62.34 209 ILE A C 1
ATOM 1578 O O . ILE A 1 209 ? 19.952 -5.522 -26.393 1.00 62.34 209 ILE A O 1
ATOM 1582 N N . GLU A 1 210 ? 18.714 -6.956 -25.177 1.00 60.59 210 GLU A N 1
ATOM 1583 C CA . GLU A 1 210 ? 19.002 -8.151 -25.976 1.00 60.59 210 GLU A CA 1
ATOM 1584 C C . GLU A 1 210 ? 18.514 -8.037 -27.435 1.00 60.59 210 GLU A C 1
ATOM 1586 O O . GLU A 1 210 ? 19.102 -8.632 -28.330 1.00 60.59 210 GLU A O 1
ATOM 1591 N N . ARG A 1 211 ? 17.497 -7.204 -27.711 1.00 61.72 211 ARG A N 1
ATOM 1592 C CA . ARG A 1 211 ? 16.945 -6.977 -29.064 1.00 61.72 211 ARG A CA 1
ATOM 1593 C C . ARG A 1 211 ? 17.582 -5.806 -29.823 1.00 61.72 211 ARG A C 1
ATOM 1595 O O . ARG A 1 211 ? 17.204 -5.539 -30.964 1.00 61.72 211 ARG A O 1
ATOM 1602 N N . ARG A 1 212 ? 18.542 -5.078 -29.233 1.00 57.03 212 ARG A N 1
ATOM 1603 C CA . ARG A 1 212 ? 19.209 -3.937 -29.905 1.00 57.03 212 ARG A CA 1
ATOM 1604 C C . ARG A 1 212 ? 20.060 -4.356 -31.111 1.00 57.03 212 ARG A C 1
ATOM 1606 O O . ARG A 1 212 ? 20.405 -3.499 -31.919 1.00 57.03 212 ARG A O 1
ATOM 1613 N N . THR A 1 213 ? 20.376 -5.641 -31.262 1.00 58.94 213 THR A N 1
ATOM 1614 C CA . THR A 1 213 ? 21.156 -6.170 -32.391 1.00 58.94 213 THR A CA 1
ATOM 1615 C C . THR A 1 213 ? 20.368 -6.306 -33.698 1.00 58.94 213 THR A C 1
ATOM 1617 O O . THR A 1 213 ? 20.989 -6.437 -34.745 1.00 58.94 213 THR A O 1
ATOM 1620 N N . ASP A 1 214 ? 19.034 -6.212 -33.684 1.00 56.31 214 ASP A N 1
ATOM 1621 C CA . ASP A 1 214 ? 18.193 -6.645 -34.818 1.00 56.31 214 ASP A CA 1
ATOM 1622 C C . ASP A 1 214 ? 17.954 -5.606 -35.930 1.00 56.31 214 ASP A C 1
ATOM 1624 O O . ASP A 1 214 ? 17.207 -5.873 -36.868 1.00 56.31 214 ASP A O 1
ATOM 1628 N N . THR A 1 215 ? 18.525 -4.399 -35.860 1.00 62.62 215 THR A N 1
ATOM 1629 C CA . THR A 1 215 ? 18.126 -3.303 -36.781 1.00 62.62 215 THR A CA 1
ATOM 1630 C C . THR A 1 215 ? 19.238 -2.629 -37.570 1.00 62.62 215 THR A C 1
ATOM 1632 O O . THR A 1 215 ? 18.925 -1.835 -38.455 1.00 62.62 215 THR A O 1
ATOM 1635 N N . ALA A 1 216 ? 20.510 -2.933 -37.313 1.00 60.94 216 ALA A N 1
ATOM 1636 C CA . ALA A 1 216 ? 21.611 -2.390 -38.107 1.00 60.94 216 ALA A CA 1
ATOM 1637 C C . ALA A 1 216 ? 22.202 -3.479 -39.017 1.00 60.94 216 ALA A C 1
ATOM 1639 O O . ALA A 1 216 ? 22.363 -4.608 -38.550 1.00 60.94 216 ALA A O 1
ATOM 1640 N N . PRO A 1 217 ? 22.552 -3.165 -40.281 1.00 64.88 217 PRO A N 1
ATOM 1641 C CA . PRO A 1 217 ? 23.301 -4.092 -41.121 1.00 64.88 217 PRO A CA 1
ATOM 1642 C C . PRO A 1 217 ? 24.611 -4.467 -40.420 1.00 64.88 217 PRO A C 1
ATOM 1644 O O . PRO A 1 217 ? 25.361 -3.603 -39.954 1.00 64.88 217 PRO A O 1
ATOM 1647 N N . GLY A 1 218 ? 24.860 -5.768 -40.303 1.00 68.62 218 GLY A N 1
ATOM 1648 C CA . GLY A 1 218 ? 26.034 -6.300 -39.630 1.00 68.62 218 GLY A CA 1
ATOM 1649 C C . GLY A 1 218 ? 27.288 -6.164 -40.492 1.00 68.62 218 GLY A C 1
ATOM 1650 O O . GLY A 1 218 ? 27.226 -6.059 -41.717 1.00 68.62 218 GLY A O 1
ATOM 1651 N N . LEU A 1 219 ? 28.469 -6.255 -39.873 1.00 60.94 219 LEU A N 1
ATOM 1652 C CA . LEU A 1 219 ? 29.738 -6.333 -40.616 1.00 60.94 219 LEU A CA 1
ATOM 1653 C C . LEU A 1 219 ? 29.779 -7.530 -41.589 1.00 60.94 219 LEU A C 1
ATOM 1655 O O . LEU A 1 219 ? 30.471 -7.476 -42.607 1.00 60.94 219 LEU A O 1
ATOM 1659 N N . SER A 1 220 ? 29.015 -8.589 -41.307 1.00 69.31 220 SER A N 1
ATOM 1660 C CA . SER A 1 220 ? 28.803 -9.728 -42.205 1.00 69.31 220 SER A CA 1
ATOM 1661 C C . SER A 1 220 ? 28.137 -9.335 -43.525 1.00 69.31 220 SER A C 1
ATOM 1663 O O . SER A 1 220 ? 28.474 -9.904 -44.562 1.00 69.31 220 SER A O 1
ATOM 1665 N N . ASP A 1 221 ? 27.245 -8.342 -43.515 1.00 68.81 221 ASP A N 1
ATOM 1666 C CA . ASP A 1 221 ? 26.541 -7.879 -44.714 1.00 68.81 221 ASP A CA 1
ATOM 1667 C C . ASP A 1 221 ? 27.501 -7.128 -45.642 1.00 68.81 221 ASP A C 1
ATOM 1669 O O . ASP A 1 221 ? 27.506 -7.361 -46.850 1.00 68.81 221 ASP A O 1
ATOM 1673 N N . ILE A 1 222 ? 28.410 -6.327 -45.071 1.00 62.62 222 ILE A N 1
ATOM 1674 C CA . ILE A 1 222 ? 29.499 -5.686 -45.825 1.00 62.62 222 ILE A CA 1
ATOM 1675 C C . ILE A 1 222 ? 30.454 -6.740 -46.392 1.00 62.62 222 ILE A C 1
ATOM 1677 O O . ILE A 1 222 ? 30.820 -6.671 -47.565 1.00 62.62 222 ILE A O 1
ATOM 1681 N N . ALA A 1 223 ? 30.856 -7.731 -45.591 1.00 67.19 223 ALA A N 1
ATOM 1682 C CA . ALA A 1 223 ? 31.785 -8.771 -46.032 1.00 67.19 223 ALA A CA 1
ATOM 1683 C C . ALA A 1 223 ? 31.216 -9.600 -47.199 1.00 67.19 223 ALA A C 1
ATOM 1685 O O . ALA A 1 223 ? 31.924 -9.861 -48.175 1.00 67.19 223 ALA A O 1
ATOM 1686 N N . ASN A 1 224 ? 29.927 -9.948 -47.147 1.00 73.50 224 ASN A N 1
ATOM 1687 C CA . ASN A 1 224 ? 29.229 -10.642 -48.233 1.00 73.50 224 ASN A CA 1
ATOM 1688 C C . ASN A 1 224 ? 29.130 -9.782 -49.503 1.00 73.50 224 ASN A C 1
ATOM 1690 O O . ASN A 1 224 ? 29.237 -10.291 -50.624 1.00 73.50 224 ASN A O 1
ATOM 1694 N N . LEU A 1 225 ? 28.980 -8.469 -49.344 1.00 65.69 225 LEU A N 1
ATOM 1695 C CA . LEU A 1 225 ? 28.856 -7.535 -50.456 1.00 65.69 225 LEU A CA 1
ATOM 1696 C C . LEU A 1 225 ? 30.200 -7.244 -51.142 1.00 65.69 225 LEU A C 1
ATOM 1698 O O . LEU A 1 225 ? 30.299 -7.232 -52.367 1.00 65.69 225 LEU A O 1
ATOM 1702 N N . VAL A 1 226 ? 31.275 -7.116 -50.364 1.00 64.31 226 VAL A N 1
ATOM 1703 C CA . VAL A 1 226 ? 32.643 -7.016 -50.897 1.00 64.31 226 VAL A CA 1
ATOM 1704 C C . VAL A 1 226 ? 33.046 -8.318 -51.598 1.00 64.31 226 VAL A C 1
ATOM 1706 O O . VAL A 1 226 ? 33.597 -8.285 -52.699 1.00 64.31 226 VAL A O 1
ATOM 1709 N N . ALA A 1 227 ? 32.706 -9.476 -51.023 1.00 72.00 227 ALA A N 1
ATOM 1710 C CA . ALA A 1 227 ? 32.988 -10.776 -51.631 1.00 72.00 227 ALA A CA 1
ATOM 1711 C C . ALA A 1 227 ? 32.240 -11.002 -52.959 1.00 72.00 227 ALA A C 1
ATOM 1713 O O . ALA A 1 227 ? 32.773 -11.657 -53.856 1.00 72.00 227 ALA A O 1
ATOM 1714 N N . THR A 1 228 ? 31.028 -10.459 -53.114 1.00 66.00 228 THR A N 1
ATOM 1715 C CA . THR A 1 228 ? 30.267 -10.535 -54.374 1.00 66.00 228 THR A CA 1
ATOM 1716 C C . THR A 1 228 ? 30.802 -9.572 -55.434 1.00 66.00 228 THR A C 1
ATOM 1718 O O . THR A 1 228 ? 30.901 -9.965 -56.597 1.00 66.00 228 THR A O 1
ATOM 1721 N N . MET A 1 229 ? 31.258 -8.371 -55.055 1.00 61.84 229 MET A N 1
ATOM 1722 C CA . MET A 1 229 ? 31.942 -7.451 -55.978 1.00 61.84 229 MET A CA 1
ATOM 1723 C C . MET A 1 229 ? 33.285 -8.005 -56.481 1.00 61.84 229 MET A C 1
ATOM 1725 O O . MET A 1 229 ? 33.603 -7.855 -57.659 1.00 61.84 229 MET A O 1
ATOM 1729 N N . GLY A 1 230 ? 34.043 -8.704 -55.627 1.00 61.78 230 GLY A N 1
ATOM 1730 C CA . GLY A 1 230 ? 35.330 -9.309 -55.997 1.00 61.78 230 GLY A CA 1
ATOM 1731 C C . GLY A 1 230 ? 35.231 -10.542 -56.907 1.00 61.78 230 GLY A C 1
ATOM 1732 O O . GLY A 1 230 ? 36.193 -10.868 -57.596 1.00 61.78 230 GLY A O 1
ATOM 1733 N N . ARG A 1 231 ? 34.077 -11.228 -56.951 1.00 61.94 231 ARG A N 1
ATOM 1734 C CA . ARG A 1 231 ? 33.860 -12.427 -57.793 1.00 61.94 231 ARG A CA 1
ATOM 1735 C C . ARG A 1 231 ? 33.178 -12.134 -59.137 1.00 61.94 231 ARG A C 1
ATOM 1737 O O . ARG A 1 231 ? 33.054 -13.036 -59.961 1.00 61.94 231 ARG A O 1
ATOM 1744 N N . GLY A 1 232 ? 32.731 -10.900 -59.373 1.00 49.88 232 GLY A N 1
ATOM 1745 C CA . GLY A 1 232 ? 31.778 -10.561 -60.433 1.00 49.88 232 GLY A CA 1
ATOM 1746 C C . GLY A 1 232 ? 32.303 -9.622 -61.518 1.00 49.88 232 GLY A C 1
ATOM 1747 O O . GLY A 1 232 ? 31.726 -8.561 -61.726 1.00 49.88 232 GLY A O 1
ATOM 1748 N N . SER A 1 233 ? 33.341 -10.023 -62.255 1.00 47.59 233 SER A N 1
ATOM 1749 C CA . SER A 1 233 ? 33.634 -9.475 -63.595 1.00 47.59 233 SER A CA 1
ATOM 1750 C C . SER A 1 233 ? 33.726 -10.586 -64.649 1.00 47.59 233 SER A C 1
ATOM 1752 O O . SER A 1 233 ? 34.608 -10.574 -65.505 1.00 47.59 233 SER A O 1
ATOM 1754 N N . ALA A 1 234 ? 32.810 -11.559 -64.586 1.00 50.00 234 ALA A N 1
ATOM 1755 C CA . ALA A 1 234 ? 32.658 -12.569 -65.638 1.00 50.00 234 ALA A CA 1
ATOM 1756 C C . ALA A 1 234 ? 31.205 -12.869 -66.055 1.00 50.00 234 ALA A C 1
ATOM 1758 O O . ALA A 1 234 ? 31.003 -13.559 -67.050 1.00 50.00 234 ALA A O 1
ATOM 1759 N N . SER A 1 235 ? 30.163 -12.375 -65.373 1.00 49.28 235 SER A N 1
ATOM 1760 C CA . SER A 1 235 ? 28.778 -12.638 -65.805 1.00 49.28 235 SER A CA 1
ATOM 1761 C C . SER A 1 235 ? 27.845 -11.494 -65.424 1.00 49.28 235 SER A C 1
ATOM 1763 O O . SER A 1 235 ? 27.660 -11.171 -64.257 1.00 49.28 235 SER A O 1
ATOM 1765 N N . ASN A 1 236 ? 27.324 -10.842 -66.456 1.00 52.88 236 ASN A N 1
ATOM 1766 C CA . ASN A 1 236 ? 26.473 -9.668 -66.397 1.00 52.88 236 ASN A CA 1
ATOM 1767 C C . ASN A 1 236 ? 25.023 -10.045 -66.027 1.00 52.88 236 ASN A C 1
ATOM 1769 O O . ASN A 1 236 ? 24.524 -11.088 -66.444 1.00 52.88 236 ASN A O 1
ATOM 1773 N N . SER A 1 237 ? 24.342 -9.104 -65.370 1.00 53.84 237 SER A N 1
ATOM 1774 C CA . SER A 1 237 ? 22.896 -9.021 -65.099 1.00 53.84 237 SER A CA 1
ATOM 1775 C C . SER A 1 237 ? 22.324 -9.777 -63.885 1.00 53.84 237 SER A C 1
ATOM 1777 O O . SER A 1 237 ? 22.573 -10.959 -63.685 1.00 53.84 237 SER A O 1
ATOM 1779 N N . LEU A 1 238 ? 21.465 -9.050 -63.150 1.00 44.28 238 LEU A N 1
ATOM 1780 C CA . LEU A 1 238 ? 20.567 -9.470 -62.058 1.00 44.28 238 LEU A CA 1
ATOM 1781 C C . LEU A 1 238 ? 21.138 -9.425 -60.625 1.00 44.28 238 LEU A C 1
ATOM 1783 O O . LEU A 1 238 ? 21.173 -10.432 -59.927 1.00 44.28 238 LEU A O 1
ATOM 1787 N N . LEU A 1 239 ? 21.490 -8.229 -60.133 1.00 45.94 239 LEU A N 1
ATOM 1788 C CA . LEU A 1 239 ? 21.413 -7.963 -58.689 1.00 45.94 239 LEU A CA 1
ATOM 1789 C C . LEU A 1 239 ? 19.997 -7.446 -58.368 1.00 45.94 239 LEU A C 1
ATOM 1791 O O . LEU A 1 239 ? 19.598 -6.428 -58.942 1.00 45.94 239 LEU A O 1
ATOM 1795 N N . PRO A 1 240 ? 19.221 -8.120 -57.498 1.00 46.62 240 PRO A N 1
ATOM 1796 C CA . PRO A 1 240 ? 17.954 -7.595 -57.013 1.00 46.62 240 PRO A CA 1
ATOM 1797 C C . PRO A 1 240 ? 18.232 -6.342 -56.182 1.00 46.62 240 PRO A C 1
ATOM 1799 O O . PRO A 1 240 ? 19.163 -6.319 -55.378 1.00 46.62 240 PRO A O 1
ATOM 1802 N N . ALA A 1 241 ? 17.443 -5.291 -56.403 1.00 43.50 241 ALA A N 1
ATOM 1803 C CA . ALA A 1 241 ? 17.520 -4.068 -55.625 1.00 43.50 241 ALA A CA 1
ATOM 1804 C C . ALA A 1 241 ? 17.389 -4.424 -54.138 1.00 43.50 241 ALA A C 1
ATOM 1806 O O . ALA A 1 241 ? 16.311 -4.803 -53.681 1.00 43.50 241 ALA A O 1
ATOM 1807 N N . MET A 1 242 ? 18.489 -4.319 -53.389 1.00 41.19 242 MET A N 1
ATOM 1808 C CA . MET A 1 242 ? 18.477 -4.317 -51.929 1.00 41.19 242 MET A CA 1
ATOM 1809 C C . MET A 1 242 ? 17.853 -2.992 -51.485 1.00 41.19 242 MET A C 1
ATOM 1811 O O . MET A 1 242 ? 18.523 -2.121 -50.949 1.00 41.19 242 MET A O 1
ATOM 1815 N N . VAL A 1 243 ? 16.566 -2.802 -51.775 1.00 44.75 243 VAL A N 1
ATOM 1816 C CA . VAL A 1 243 ? 15.736 -1.879 -51.016 1.00 44.75 243 VAL A CA 1
ATOM 1817 C C . VAL A 1 243 ? 15.454 -2.640 -49.732 1.00 44.75 243 VAL A C 1
ATOM 1819 O O . VAL A 1 243 ? 14.778 -3.672 -49.794 1.00 44.75 243 VAL A O 1
ATOM 1822 N N . PRO A 1 244 ? 15.969 -2.209 -48.572 1.00 46.50 244 PRO A N 1
ATOM 1823 C CA . PRO A 1 244 ? 15.474 -2.739 -47.323 1.00 46.50 244 PRO A CA 1
ATOM 1824 C C . PRO A 1 244 ? 13.987 -2.391 -47.319 1.00 46.50 244 PRO A C 1
ATOM 1826 O O . PRO A 1 244 ? 13.625 -1.217 -47.217 1.00 46.50 244 PRO A O 1
ATOM 1829 N N . GLN A 1 245 ? 13.110 -3.383 -47.491 1.00 42.94 245 GLN A N 1
ATOM 1830 C CA . GLN A 1 245 ? 11.725 -3.237 -47.076 1.00 42.94 245 GLN A CA 1
ATOM 1831 C C . GLN A 1 245 ? 11.787 -3.050 -45.560 1.00 42.94 245 GLN A C 1
ATOM 1833 O O . GLN A 1 245 ? 11.698 -4.007 -44.793 1.00 42.94 245 GLN A O 1
ATOM 1838 N N . MET A 1 246 ? 11.995 -1.804 -45.125 1.00 39.62 246 MET A N 1
ATOM 1839 C CA . MET A 1 246 ? 11.722 -1.375 -43.766 1.00 39.62 246 MET A CA 1
ATOM 1840 C C . MET A 1 246 ? 10.211 -1.484 -43.603 1.00 39.62 246 MET A C 1
ATOM 1842 O O . MET A 1 246 ? 9.461 -0.524 -43.767 1.00 39.62 246 MET A O 1
ATOM 1846 N N . THR A 1 247 ? 9.750 -2.706 -43.361 1.00 44.31 247 THR A N 1
ATOM 1847 C CA . THR A 1 247 ? 8.385 -2.965 -42.945 1.00 44.31 247 THR A CA 1
ATOM 1848 C C . THR A 1 247 ? 8.320 -2.471 -41.513 1.00 44.31 247 THR A C 1
ATOM 1850 O O . THR A 1 247 ? 8.604 -3.201 -40.566 1.00 44.31 247 THR A O 1
ATOM 1853 N N . PHE A 1 248 ? 8.022 -1.183 -41.355 1.00 43.81 248 PHE A N 1
ATOM 1854 C CA . PHE A 1 248 ? 7.602 -0.635 -40.081 1.00 43.81 248 PHE A CA 1
ATOM 1855 C C . PHE A 1 248 ? 6.272 -1.304 -39.754 1.00 43.81 248 PHE A C 1
ATOM 1857 O O . PHE A 1 248 ? 5.210 -0.876 -40.205 1.00 43.81 248 PHE A O 1
ATOM 1864 N N . GLY A 1 249 ? 6.343 -2.411 -39.016 1.00 44.75 249 GLY A N 1
ATOM 1865 C CA . GLY A 1 249 ? 5.195 -2.981 -38.341 1.00 44.75 249 GLY A CA 1
ATOM 1866 C C . GLY A 1 249 ? 4.657 -1.929 -37.383 1.00 44.75 249 GLY A C 1
ATOM 1867 O O . GLY A 1 249 ? 5.117 -1.815 -36.250 1.00 44.75 249 GLY A O 1
ATOM 1868 N N . SER A 1 250 ? 3.718 -1.122 -37.871 1.00 43.97 250 SER A N 1
ATOM 1869 C CA . SER A 1 250 ? 2.825 -0.301 -37.070 1.00 43.97 250 SER A CA 1
ATOM 1870 C C . SER A 1 250 ? 1.992 -1.254 -36.217 1.00 43.97 250 SER A C 1
ATOM 1872 O O . SER A 1 250 ? 0.893 -1.662 -36.589 1.00 43.97 250 SER A O 1
ATOM 1874 N N . ASN A 1 251 ? 2.543 -1.675 -35.079 1.00 46.66 251 ASN A N 1
ATOM 1875 C CA . ASN A 1 251 ? 1.743 -2.252 -34.014 1.00 46.66 251 ASN A CA 1
ATOM 1876 C C . ASN A 1 251 ? 0.970 -1.095 -33.387 1.00 46.66 251 ASN A C 1
ATOM 1878 O O . ASN A 1 251 ? 1.394 -0.490 -32.404 1.00 46.66 251 ASN A O 1
ATOM 1882 N N . GLY A 1 252 ? -0.157 -0.767 -34.018 1.00 42.25 252 GLY A N 1
ATOM 1883 C CA . GLY A 1 252 ? -1.184 0.082 -33.447 1.00 42.25 252 GLY A CA 1
ATOM 1884 C C . GLY A 1 252 ? -1.705 -0.560 -32.168 1.00 42.25 252 GLY A C 1
ATOM 1885 O O . GLY A 1 252 ? -2.661 -1.330 -32.195 1.00 42.25 252 GLY A O 1
ATOM 1886 N N . TYR A 1 253 ? -1.092 -0.227 -31.036 1.00 45.94 253 TYR A N 1
ATOM 1887 C CA . TYR A 1 253 ? -1.714 -0.390 -29.731 1.00 45.94 253 TYR A CA 1
ATOM 1888 C C . TYR A 1 253 ? -2.806 0.676 -29.599 1.00 45.94 253 TYR A C 1
ATOM 1890 O O . TYR A 1 253 ? -2.639 1.706 -28.951 1.00 45.94 253 TYR A O 1
ATOM 1898 N N . ALA A 1 254 ? -3.945 0.421 -30.242 1.00 48.88 254 ALA A N 1
ATOM 1899 C CA . ALA A 1 254 ? -5.209 1.066 -29.922 1.00 48.88 254 ALA A CA 1
ATOM 1900 C C . ALA A 1 254 ? -5.688 0.514 -28.568 1.00 48.88 254 ALA A C 1
ATOM 1902 O O . ALA A 1 254 ? -6.531 -0.377 -28.484 1.00 48.88 254 ALA A O 1
ATOM 1903 N N . GLY A 1 255 ? -5.069 1.007 -27.494 1.00 52.56 255 GLY A N 1
ATOM 1904 C CA . GLY A 1 255 ? -5.473 0.763 -26.117 1.00 52.56 255 GLY A CA 1
ATOM 1905 C C . GLY A 1 255 ? -6.780 1.488 -25.828 1.00 52.56 255 GLY A C 1
ATOM 1906 O O . GLY A 1 255 ? -6.799 2.666 -25.488 1.00 52.56 255 GLY A O 1
ATOM 1907 N N . MET A 1 256 ? -7.865 0.750 -26.018 1.00 50.56 256 MET A N 1
ATOM 1908 C CA . MET A 1 256 ? -9.245 1.053 -25.670 1.00 50.56 256 MET A CA 1
ATOM 1909 C C . MET A 1 256 ? -9.354 1.472 -24.188 1.00 50.56 256 MET A C 1
ATOM 1911 O O . MET A 1 256 ? -9.483 0.626 -23.306 1.00 50.56 256 MET A O 1
ATOM 1915 N N . TYR A 1 257 ? -9.317 2.773 -23.887 1.00 51.62 257 TYR A N 1
ATOM 1916 C CA . TYR A 1 257 ? -9.779 3.275 -22.590 1.00 51.62 257 TYR A CA 1
ATOM 1917 C C . TYR A 1 257 ? -11.302 3.393 -22.638 1.00 51.62 257 TYR A C 1
ATOM 1919 O O . TYR A 1 257 ? -11.866 4.343 -23.179 1.00 51.62 257 TYR A O 1
ATOM 1927 N N . GLY A 1 258 ? -11.961 2.360 -22.112 1.00 59.56 258 GLY A N 1
ATOM 1928 C CA . GLY A 1 258 ? -13.396 2.347 -21.880 1.00 59.56 258 GLY A CA 1
ATOM 1929 C C . GLY A 1 258 ? -13.779 3.372 -20.817 1.00 59.56 258 GLY A C 1
ATOM 1930 O O . GLY A 1 258 ? -13.259 3.347 -19.704 1.00 59.56 258 GLY A O 1
ATOM 1931 N N . GLN A 1 259 ? -14.711 4.251 -21.174 1.00 54.38 259 GLN A N 1
ATOM 1932 C CA . GLN A 1 259 ? -15.474 5.046 -20.223 1.00 54.38 259 GLN A CA 1
ATOM 1933 C C . GLN A 1 259 ? -16.414 4.126 -19.435 1.00 54.38 259 GLN A C 1
ATOM 1935 O O . GLN A 1 259 ? -17.169 3.348 -20.026 1.00 54.38 259 GLN A O 1
ATOM 1940 N N . ARG A 1 260 ? -16.380 4.242 -18.110 1.00 56.91 260 ARG A N 1
ATOM 1941 C CA . ARG A 1 260 ? -17.497 3.959 -17.209 1.00 56.91 260 ARG A CA 1
ATOM 1942 C C . ARG A 1 260 ? -17.516 5.017 -16.124 1.00 56.91 260 ARG A C 1
ATOM 1944 O O . ARG A 1 260 ? -16.411 5.373 -15.662 1.00 56.91 260 ARG A O 1
#

Nearest PDB structures (foldseek):
  2d1l-assembly1_A  TM=3.878E-01  e=1.409E+00  Mus musculus
  7sqc-assembly1_1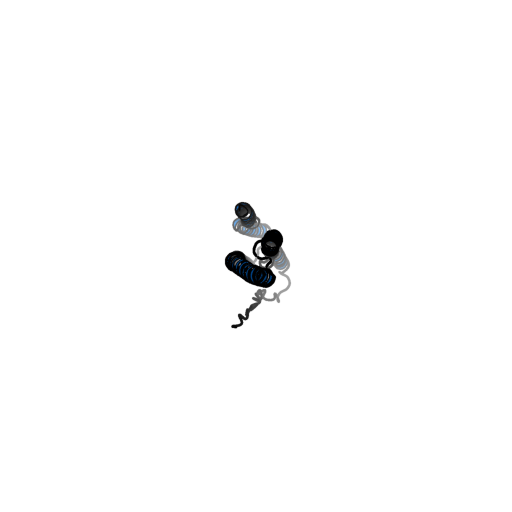K  TM=2.629E-01  e=1.491E+00  Chlamydomonas reinhardtii
  7n6g-assembly1_3T  TM=2.444E-01  e=2.959E+00  Chlamydomonas reinhardtii

Sequence (260 aa):
MAWTPYHDALMSESIGLMSEPNWYSQPAITNRLSTIRTELASAGASLNATQDQKLAQLLTDFENAYTAGKQANESRYAELKSGYAARNADINNQFAGITAGYQQREADLLPLLNNMGAQARADIGQQFTQARSQAEQDLTSRGLGNTTVRSSVLGGLTSQQADSLARHDEAMRQAQFGYRSQLSGDTLGARTQQATMAAQLSGEPLGVIERRTDTAPGLSDIANLVATMGRGSASNSLLPAMVPQMTFGSNGYAGMYGQR

Secondary structure (DSSP, 8-state):
---HHHHHHHHHHHHHHHS--GGG-HHHHHHHHHHHHHHHHHTT----HHHHHHHHHHHHHHHHHHHHHHHHHHHHHHHHHHHHHHHHHHHHHHHHHHHHHHHHHHHHHHHHHHHHHHHHHHHHHHHHHHHHHHHHHHHHHTT-TTSHHHHHHHHHHHHHHHHHHHHHHHHHHHHHHHHHHHHHHHHHHHHHHHHHHHHHHHHHHHHHHHTGGGSS--HHHHHHHHHHHHH-SS--------------------------

Solvent-accessible surface area (backbone atoms only — not comparable to full-atom values): 15112 Å² total; per-residue (Å²): 141,83,70,64,67,62,56,55,49,54,51,49,51,54,52,57,66,66,73,58,75,73,87,68,44,69,66,58,53,54,50,49,54,54,48,52,54,51,54,49,63,71,66,68,62,79,65,50,76,67,52,51,52,51,51,53,51,49,52,52,52,47,54,51,48,41,50,52,31,50,51,52,50,52,49,53,48,52,51,50,54,52,52,50,52,50,53,52,50,52,51,51,50,53,52,51,50,52,53,50,51,53,53,48,52,51,64,55,45,54,58,52,52,50,50,51,51,53,50,53,52,50,52,52,52,51,52,50,50,51,52,48,54,51,52,53,50,54,34,42,77,69,72,34,63,89,39,73,64,43,56,53,53,55,50,51,52,51,52,50,49,53,52,51,52,52,53,49,55,49,52,51,50,52,52,54,50,53,52,51,52,51,52,53,50,53,54,49,51,52,50,51,51,49,54,52,54,53,55,54,55,71,54,53,62,59,61,54,61,71,56,67,71,80,65,46,86,48,73,64,56,54,52,54,50,52,54,50,63,74,69,57,91,82,74,86,87,84,80,77,81,84,66,79,80,78,73,77,77,77,77,77,79,77,76,80,80,76,86,127

pLDDT: mean 76.45, std 18.61, range [39.31, 98.44]

Foldseek 3Di:
DPPPVVVVVVVVVVVVVVVDPVVCDVVVLVVVLVVVVVVVVVVPPPPDPVSVVVSVVVSVVQVVQQVVLVVVLVVVVVVLVVVLVVVLVVLVVVLVVVVVVLVVVLVVVVVVLVVVLVVVLVVLVVVLVVVLVVLCVVCVVVVNNPPVVNVVVNVVSVVVSVVVNVVSVVVSVVVNVVVVVVSVVVNVVSVVVSVVVVVVSVPVVVVVVVVSPPRHDDPVNVVVVVVCSVVPPPDDDDDDPPPPPPPPPPPPPPPDPDDD

Mean predicted aligned error: 13.69 Å

Radius of gyration: 41.75 Å; Cα contacts (8 Å, |Δi|>4): 56; chains: 1; bounding box: 90×20×123 Å